Protein AF-A0A969BFB2-F1 (afdb_monomer_lite)

Structure (mmCIF, N/CA/C/O backbone):
data_AF-A0A969BFB2-F1
#
_entry.id   AF-A0A969BFB2-F1
#
loop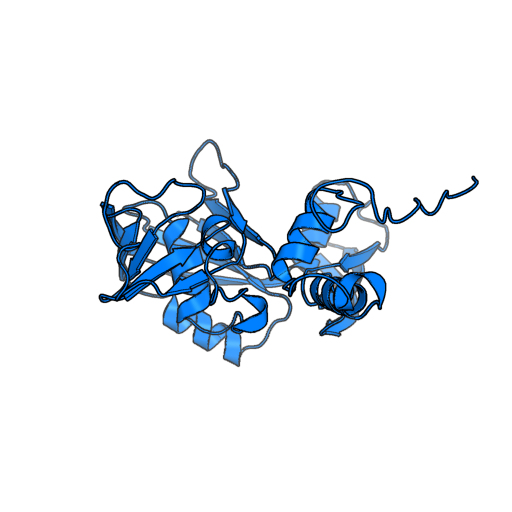_
_atom_site.group_PDB
_atom_site.id
_atom_site.type_symbol
_atom_site.label_atom_id
_atom_site.label_alt_id
_atom_site.label_comp_id
_atom_site.label_asym_id
_atom_site.label_entity_id
_atom_site.label_seq_id
_atom_site.pdbx_PDB_ins_code
_atom_site.Cartn_x
_atom_site.Cartn_y
_atom_site.Cartn_z
_atom_site.occupancy
_atom_site.B_iso_or_equiv
_atom_site.auth_seq_id
_atom_site.auth_comp_id
_atom_site.auth_asym_id
_atom_site.auth_atom_id
_atom_site.pdbx_PDB_model_num
ATOM 1 N N . MET A 1 1 ? -1.431 -22.441 1.616 1.00 69.62 1 MET A N 1
ATOM 2 C CA . MET A 1 1 ? -1.047 -21.732 2.859 1.00 69.62 1 MET A CA 1
ATOM 3 C C . MET A 1 1 ? -1.422 -20.305 2.569 1.00 69.62 1 MET A C 1
ATOM 5 O O . MET A 1 1 ? -0.928 -19.798 1.574 1.00 69.62 1 MET A O 1
ATOM 9 N N . ASN A 1 2 ? -2.339 -19.712 3.331 1.00 89.44 2 ASN A N 1
ATOM 10 C CA . ASN A 1 2 ? -2.952 -18.459 2.899 1.00 89.44 2 ASN A CA 1
ATOM 11 C C . ASN A 1 2 ? -1.909 -17.338 2.852 1.00 89.44 2 ASN A C 1
ATOM 13 O O . ASN A 1 2 ? -1.160 -17.152 3.811 1.00 89.44 2 ASN A O 1
ATOM 17 N N . THR A 1 3 ? -1.889 -16.572 1.764 1.00 93.88 3 THR A N 1
ATOM 18 C CA . THR A 1 3 ? -1.056 -15.370 1.654 1.00 93.88 3 THR A CA 1
ATOM 19 C C . THR A 1 3 ? -1.943 -14.146 1.509 1.00 93.88 3 THR A C 1
ATOM 21 O O . THR A 1 3 ? -2.769 -14.070 0.595 1.00 93.88 3 THR A O 1
ATOM 24 N N . LEU A 1 4 ? -1.767 -13.191 2.420 1.00 94.69 4 LEU A N 1
ATOM 25 C CA . LEU A 1 4 ? -2.336 -11.852 2.335 1.00 94.69 4 LEU A CA 1
ATOM 26 C C . LEU A 1 4 ? -1.327 -10.939 1.634 1.00 94.69 4 LEU A C 1
ATOM 28 O O . LEU A 1 4 ? -0.308 -10.563 2.208 1.00 94.69 4 LEU A O 1
ATOM 32 N N . CYS A 1 5 ? -1.607 -10.569 0.392 1.00 94.81 5 CYS A N 1
ATOM 33 C CA . CYS A 1 5 ? -0.859 -9.543 -0.322 1.00 94.81 5 CYS A CA 1
ATOM 34 C C . CYS A 1 5 ? -1.326 -8.162 0.145 1.00 94.81 5 CYS A C 1
ATOM 36 O O . CYS A 1 5 ? -2.533 -7.924 0.210 1.00 94.81 5 CYS A O 1
ATOM 38 N N . ALA A 1 6 ? -0.400 -7.253 0.446 1.00 94.38 6 ALA A N 1
ATOM 39 C CA . ALA A 1 6 ? -0.711 -5.914 0.936 1.00 94.38 6 ALA A CA 1
ATOM 40 C C . ALA A 1 6 ? 0.195 -4.835 0.323 1.00 94.38 6 ALA A C 1
ATOM 42 O O . ALA A 1 6 ? 1.417 -4.919 0.386 1.00 94.38 6 ALA A O 1
ATOM 43 N N . ASP A 1 7 ? -0.414 -3.773 -0.193 1.00 92.50 7 ASP A N 1
ATOM 44 C CA . ASP A 1 7 ? 0.221 -2.495 -0.512 1.00 92.50 7 ASP A CA 1
ATOM 45 C C . ASP A 1 7 ? -0.412 -1.421 0.375 1.00 92.50 7 ASP A C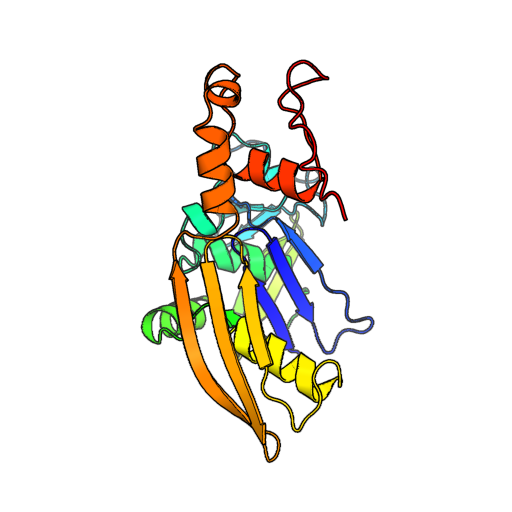 1
ATOM 47 O O . ASP A 1 7 ? -1.563 -1.024 0.182 1.00 92.50 7 ASP A O 1
ATOM 51 N N . ILE A 1 8 ? 0.331 -0.963 1.382 1.00 90.44 8 ILE A N 1
ATOM 52 C CA . ILE A 1 8 ? -0.095 0.130 2.260 1.00 90.44 8 ILE A CA 1
ATOM 53 C C . ILE A 1 8 ? 0.490 1.425 1.693 1.00 90.44 8 ILE A C 1
ATOM 55 O O . ILE A 1 8 ? 1.500 1.963 2.156 1.00 90.44 8 ILE A O 1
ATOM 59 N N . GLY A 1 9 ? -0.154 1.921 0.640 1.00 88.31 9 GLY A N 1
ATOM 60 C CA . GLY A 1 9 ? 0.199 3.139 -0.074 1.00 88.31 9 GLY A CA 1
ATOM 61 C C . GLY A 1 9 ? -0.047 4.414 0.740 1.00 88.31 9 GLY A C 1
ATOM 62 O O . GLY A 1 9 ? -0.751 4.431 1.747 1.00 88.31 9 GLY A O 1
ATOM 63 N N . ASN A 1 10 ? 0.525 5.535 0.288 1.00 85.88 10 ASN A N 1
ATOM 64 C CA . ASN A 1 10 ? 0.299 6.851 0.914 1.00 85.88 10 ASN A CA 1
ATOM 65 C C . ASN A 1 10 ? -1.130 7.366 0.681 1.00 85.88 10 ASN A C 1
ATOM 67 O O . ASN A 1 10 ? -1.677 8.101 1.498 1.00 85.88 10 ASN A O 1
ATOM 71 N N . PHE A 1 11 ? -1.723 6.983 -0.452 1.00 86.12 11 PHE A N 1
ATOM 72 C CA . PHE A 1 11 ? -3.090 7.328 -0.818 1.00 86.12 11 PHE A CA 1
ATOM 73 C C . PHE A 1 11 ? -4.042 6.166 -0.510 1.00 86.12 11 PHE A C 1
ATOM 75 O O . PHE A 1 11 ? -5.027 6.341 0.200 1.00 86.12 11 PHE A O 1
ATOM 82 N N . SER A 1 12 ? -3.787 4.972 -1.026 1.00 89.06 12 SER A N 1
ATOM 83 C CA . SER A 1 12 ? -4.683 3.832 -0.828 1.00 89.06 12 SER A CA 1
ATOM 84 C C . SER A 1 12 ? -3.967 2.630 -0.256 1.00 89.06 12 SER A C 1
ATOM 86 O O . SER A 1 12 ? -2.785 2.440 -0.510 1.00 89.06 12 SER A O 1
ATOM 88 N N . VAL A 1 13 ? -4.730 1.823 0.467 1.00 90.38 13 VAL A N 1
ATOM 89 C CA . VAL A 1 13 ? -4.380 0.471 0.868 1.00 90.38 13 VAL A CA 1
ATOM 90 C C . VAL A 1 13 ? -5.013 -0.480 -0.136 1.00 90.38 13 VAL A C 1
ATOM 92 O O . VAL A 1 13 ? -6.213 -0.363 -0.403 1.00 90.38 13 VAL A O 1
ATOM 95 N N . LEU A 1 14 ? -4.224 -1.392 -0.691 1.00 91.81 14 LEU A N 1
ATOM 96 C CA . LEU A 1 14 ? -4.682 -2.490 -1.535 1.00 91.81 14 LEU A CA 1
ATOM 97 C C . LEU A 1 14 ? -4.336 -3.801 -0.843 1.00 91.81 14 LEU A C 1
ATOM 99 O O . LEU A 1 14 ? -3.209 -3.982 -0.392 1.00 91.81 14 LEU A O 1
ATOM 103 N N . THR A 1 15 ? -5.290 -4.717 -0.756 1.00 92.25 15 THR A N 1
ATOM 104 C CA . THR A 1 15 ? -5.047 -6.043 -0.180 1.00 92.25 15 THR A CA 1
ATOM 105 C C . THR A 1 15 ? -5.769 -7.125 -0.962 1.00 92.25 15 THR A C 1
ATOM 107 O O . THR A 1 15 ? -6.811 -6.871 -1.564 1.00 92.25 15 THR A O 1
ATOM 110 N N . ALA A 1 16 ? -5.215 -8.332 -0.970 1.00 91.88 16 ALA A N 1
ATOM 111 C CA . ALA A 1 16 ? -5.833 -9.500 -1.585 1.00 91.88 16 ALA A CA 1
ATOM 112 C C . ALA A 1 16 ? -5.381 -10.774 -0.868 1.00 91.88 16 ALA A C 1
ATOM 114 O O . ALA A 1 16 ? -4.225 -10.877 -0.468 1.00 91.88 16 ALA A O 1
ATOM 115 N N . VAL A 1 17 ? -6.270 -11.758 -0.739 1.00 90.44 17 VAL A N 1
ATOM 116 C CA . VAL A 1 17 ? -5.929 -13.082 -0.199 1.00 90.44 17 VAL A CA 1
ATOM 117 C C . VAL A 1 17 ? -5.898 -14.080 -1.353 1.00 90.44 17 VAL A C 1
ATOM 119 O O . VAL A 1 17 ? -6.930 -14.343 -1.964 1.00 90.44 17 VAL A O 1
ATOM 122 N N . VAL A 1 18 ? -4.714 -14.613 -1.666 1.00 83.81 18 VAL A N 1
ATOM 123 C CA . VAL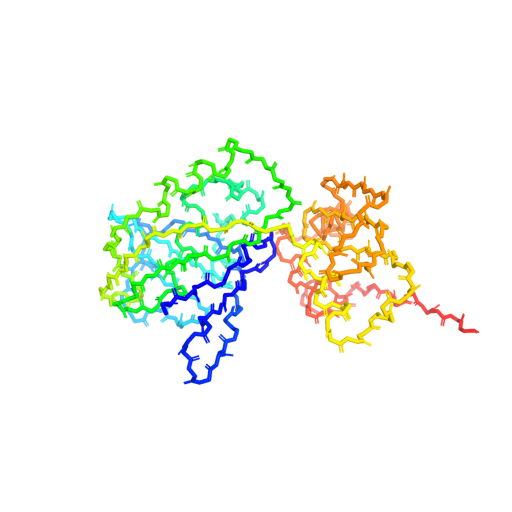 A 1 18 ? -4.447 -15.375 -2.907 1.00 83.81 18 VAL A CA 1
ATOM 124 C C . VAL A 1 18 ? -5.225 -16.698 -2.986 1.00 83.81 18 VAL A C 1
ATOM 126 O O . VAL A 1 18 ? -5.633 -17.102 -4.070 1.00 83.81 18 VAL A O 1
ATOM 129 N N . ASP A 1 19 ? -5.532 -17.319 -1.845 1.00 70.50 19 ASP A N 1
ATOM 130 C CA . ASP A 1 19 ? -6.226 -18.618 -1.787 1.00 70.50 19 ASP A CA 1
ATOM 131 C C . ASP A 1 19 ? -7.750 -18.501 -1.542 1.00 70.50 19 ASP A C 1
ATOM 133 O O . ASP A 1 19 ? -8.460 -19.507 -1.537 1.00 70.50 19 ASP A O 1
ATOM 137 N N . TYR A 1 20 ? -8.288 -17.286 -1.367 1.00 57.88 20 TYR A N 1
ATOM 138 C CA . TYR A 1 20 ? -9.736 -17.056 -1.297 1.00 57.88 20 TYR A CA 1
ATOM 139 C C . TYR A 1 20 ? -10.269 -16.786 -2.708 1.00 57.88 20 TYR A C 1
ATOM 141 O O . TYR A 1 20 ? -9.890 -15.799 -3.336 1.00 57.88 20 TYR A O 1
ATOM 149 N N . GLN A 1 21 ? -11.141 -17.660 -3.220 1.00 52.22 21 GLN A N 1
ATOM 150 C CA . GLN A 1 21 ? -11.822 -17.464 -4.504 1.00 52.22 21 GLN A CA 1
ATOM 151 C C . GLN A 1 21 ? -13.237 -16.896 -4.293 1.00 52.22 21 GLN A C 1
ATOM 153 O O . GLN A 1 21 ? -13.988 -17.449 -3.486 1.00 52.22 21 GLN A O 1
ATOM 158 N N . PRO A 1 22 ? -13.641 -15.851 -5.040 1.00 52.78 22 PRO A N 1
ATOM 159 C CA . PRO A 1 22 ? -12.825 -15.065 -5.969 1.00 52.78 22 PRO A CA 1
ATOM 160 C C . PRO A 1 22 ? -11.815 -14.177 -5.226 1.00 52.78 22 PRO A C 1
ATOM 162 O O . PRO A 1 22 ? -12.160 -13.547 -4.227 1.00 52.78 22 PRO A O 1
ATOM 165 N N . THR A 1 23 ? -10.583 -14.084 -5.741 1.00 64.88 23 THR A N 1
ATOM 166 C CA . THR A 1 23 ? -9.560 -13.177 -5.199 1.00 64.88 23 THR A CA 1
ATOM 167 C C . THR A 1 23 ? -9.970 -11.737 -5.496 1.00 64.88 23 THR A C 1
ATOM 169 O O . THR A 1 23 ? -9.671 -11.186 -6.554 1.00 64.88 23 THR A O 1
ATOM 172 N N . SER A 1 24 ? -10.714 -11.121 -4.582 1.00 75.38 24 SER A N 1
ATOM 173 C CA . SER A 1 24 ? -11.105 -9.718 -4.683 1.00 75.38 24 SER A CA 1
ATOM 174 C C . SER A 1 24 ? -10.011 -8.830 -4.103 1.00 75.38 24 SER A C 1
ATOM 176 O O . SER A 1 24 ? -9.644 -8.984 -2.936 1.00 75.38 24 SER A O 1
ATOM 178 N N . ILE A 1 25 ? -9.525 -7.871 -4.892 1.00 85.88 25 ILE A N 1
ATOM 179 C CA . ILE A 1 25 ? -8.659 -6.807 -4.379 1.00 85.88 25 ILE A CA 1
ATOM 180 C C . ILE A 1 25 ? -9.533 -5.850 -3.566 1.00 85.88 25 ILE A C 1
ATOM 182 O O . ILE A 1 25 ? -10.392 -5.164 -4.126 1.00 85.88 25 ILE A O 1
ATOM 186 N N . ASN A 1 26 ? -9.308 -5.784 -2.257 1.00 87.12 26 ASN A N 1
ATOM 187 C CA . ASN A 1 26 ? -9.907 -4.758 -1.418 1.00 87.12 26 ASN A CA 1
ATOM 188 C C . ASN A 1 26 ? -9.075 -3.475 -1.523 1.00 87.12 26 ASN A C 1
ATOM 190 O O . ASN A 1 26 ? -7.852 -3.498 -1.368 1.00 87.12 26 ASN A O 1
ATOM 194 N N . LYS A 1 27 ? -9.749 -2.357 -1.806 1.00 88.38 27 LYS A N 1
ATOM 195 C CA . LYS A 1 27 ? -9.153 -1.028 -1.929 1.00 88.38 27 LYS A CA 1
ATOM 196 C C . LYS A 1 27 ? -9.797 -0.075 -0.933 1.00 88.38 27 LYS A C 1
ATOM 198 O O . LYS A 1 27 ? -10.991 0.200 -1.001 1.00 88.38 27 LYS A O 1
ATOM 203 N N . MET A 1 28 ? -8.969 0.535 -0.094 1.00 88.19 28 MET A N 1
ATOM 204 C CA . MET A 1 28 ? -9.388 1.502 0.918 1.00 88.19 28 MET A CA 1
ATOM 205 C C . MET A 1 28 ? -8.508 2.757 0.866 1.00 88.19 28 MET A C 1
ATOM 207 O O . MET A 1 28 ? -7.379 2.722 0.385 1.00 88.19 28 MET A O 1
ATOM 211 N N . ARG A 1 29 ? -8.999 3.902 1.355 1.00 87.62 29 ARG A N 1
ATOM 212 C CA . ARG A 1 29 ? -8.151 5.089 1.575 1.00 87.62 29 ARG A CA 1
ATOM 213 C C . ARG A 1 29 ? -7.207 4.857 2.760 1.00 87.62 29 ARG A C 1
ATOM 215 O O . ARG A 1 29 ? -7.651 4.404 3.811 1.00 87.62 29 ARG A O 1
ATOM 222 N N . SER A 1 30 ? -5.949 5.262 2.629 1.00 89.50 30 SER A N 1
ATOM 223 C CA . SER A 1 30 ? -4.934 5.243 3.692 1.00 89.50 30 SER A CA 1
ATOM 224 C C . SER A 1 30 ? -5.106 6.414 4.659 1.00 89.50 30 SER A C 1
ATOM 226 O O . SER A 1 30 ? -4.189 7.205 4.871 1.00 89.50 30 SER A O 1
ATOM 228 N N . LEU A 1 31 ? -6.312 6.558 5.202 1.00 89.56 31 LEU A N 1
ATOM 229 C CA . LEU A 1 31 ? -6.662 7.555 6.207 1.00 89.56 31 LEU A CA 1
ATOM 230 C C . LEU A 1 31 ? -7.046 6.828 7.488 1.00 89.56 31 LEU A C 1
ATOM 232 O O . LEU A 1 31 ? -7.758 5.824 7.439 1.00 89.56 31 LEU A O 1
ATOM 236 N N . ILE A 1 32 ? -6.591 7.351 8.618 1.00 90.19 32 ILE A N 1
ATOM 237 C CA . ILE A 1 32 ? -6.836 6.786 9.940 1.00 90.19 32 ILE A CA 1
ATOM 238 C C . ILE A 1 32 ? -7.093 7.900 10.949 1.00 90.19 32 ILE A C 1
ATOM 240 O O . ILE A 1 32 ? -6.548 9.001 10.855 1.00 90.19 32 ILE A O 1
ATOM 244 N N . VAL A 1 33 ? -7.958 7.624 11.916 1.00 90.69 33 VAL A N 1
ATOM 245 C CA . VAL A 1 33 ? -8.196 8.501 13.058 1.00 90.69 33 VAL A CA 1
ATOM 246 C C . VAL A 1 33 ? -8.504 7.664 14.292 1.00 90.69 33 VAL A C 1
ATOM 248 O O . VAL A 1 33 ? -9.345 6.764 14.248 1.00 90.69 33 VAL A O 1
ATOM 251 N N . ASP A 1 34 ? -7.829 7.973 15.396 1.00 91.50 34 ASP A N 1
ATOM 252 C CA . ASP A 1 34 ? -8.145 7.409 16.706 1.00 91.50 34 ASP A CA 1
ATOM 253 C C . ASP A 1 34 ? -9.449 8.039 17.232 1.00 91.50 34 ASP A C 1
ATOM 255 O O . ASP A 1 34 ? -9.607 9.268 17.307 1.00 91.50 34 ASP A O 1
ATOM 259 N N . VAL A 1 35 ? -10.415 7.179 17.548 1.00 90.81 35 VAL A N 1
ATOM 260 C CA . VAL A 1 35 ? -11.739 7.540 18.069 1.00 90.81 35 VAL A CA 1
ATOM 261 C C . VAL A 1 35 ? -12.031 6.877 19.415 1.00 90.81 35 VAL A C 1
ATOM 263 O O . VAL A 1 35 ? -13.174 6.899 19.857 1.00 90.81 35 VAL A O 1
ATOM 266 N N . THR A 1 36 ? -11.015 6.335 20.095 1.00 89.12 36 THR A N 1
ATOM 267 C CA . THR A 1 36 ? -11.138 5.548 21.338 1.00 89.12 36 THR A CA 1
ATOM 268 C C . THR A 1 36 ? -12.002 6.224 22.403 1.00 89.12 36 THR A C 1
ATOM 270 O O . THR A 1 36 ? -12.773 5.565 23.094 1.00 89.12 36 THR A O 1
ATOM 273 N N . HIS A 1 37 ? -11.917 7.550 22.518 1.00 87.19 37 HIS A N 1
ATOM 274 C CA . HIS A 1 37 ? -12.655 8.337 23.512 1.00 87.19 37 HIS A CA 1
ATOM 275 C C . HIS A 1 37 ? -13.785 9.182 22.911 1.00 87.19 37 HIS A C 1
ATOM 277 O O . HIS A 1 37 ? -14.193 10.181 23.504 1.00 87.19 37 HIS A O 1
ATOM 283 N N . LYS A 1 38 ? -14.277 8.823 21.720 1.00 83.38 38 LYS A N 1
ATOM 284 C CA . LYS A 1 38 ? -15.311 9.582 21.011 1.00 83.38 38 LYS A CA 1
ATOM 285 C C . LYS A 1 38 ? -16.579 8.758 20.784 1.00 83.38 38 LYS A C 1
ATOM 287 O O . LYS A 1 38 ? -16.565 7.529 20.817 1.00 83.38 38 LYS A O 1
ATOM 292 N N . SER A 1 39 ? -17.701 9.439 20.549 1.00 80.00 39 SER A N 1
ATOM 293 C CA . SER A 1 39 ? -19.000 8.790 20.320 1.00 80.00 39 SER A CA 1
ATOM 294 C C . SER A 1 39 ? -19.049 7.999 19.009 1.00 80.00 39 SER A C 1
ATOM 296 O O . SER A 1 39 ? -19.929 7.161 18.835 1.00 80.00 39 SER A O 1
ATOM 298 N N . GLU A 1 40 ? -18.096 8.223 18.109 1.00 77.88 40 GLU A N 1
ATOM 299 C CA . GLU A 1 40 ? -17.915 7.489 16.864 1.00 77.88 40 GLU A CA 1
ATOM 300 C C . GLU A 1 40 ? -17.394 6.062 17.060 1.00 77.88 40 GLU A C 1
ATOM 302 O O . GLU A 1 40 ? -17.369 5.330 16.083 1.00 77.88 40 GLU A O 1
ATOM 307 N N . ALA A 1 41 ? -17.008 5.641 18.269 1.00 77.25 41 ALA A N 1
ATOM 308 C CA . ALA A 1 41 ? -16.641 4.252 18.564 1.00 77.25 41 ALA A CA 1
ATOM 309 C C . ALA A 1 41 ? -17.861 3.335 18.820 1.00 77.25 41 ALA A C 1
ATOM 311 O O . ALA A 1 41 ? -17.721 2.273 19.416 1.00 77.25 41 ALA A O 1
ATOM 312 N N . ARG A 1 42 ? -19.077 3.744 18.433 1.00 75.88 42 ARG A N 1
ATOM 313 C CA . ARG A 1 42 ? -20.326 3.001 18.691 1.00 75.88 42 ARG A CA 1
ATOM 314 C C . ARG A 1 42 ? -20.632 1.962 17.614 1.00 75.88 42 ARG A C 1
ATOM 316 O O . ARG A 1 42 ? -20.181 2.061 16.476 1.00 75.88 42 ARG A O 1
ATOM 323 N N . GLU A 1 43 ? -21.433 0.971 17.982 1.00 72.44 43 GLU A N 1
ATOM 324 C CA . GLU A 1 43 ? -21.906 -0.075 17.075 1.00 72.44 43 GLU A CA 1
ATOM 325 C C . GLU A 1 43 ? -22.908 0.456 16.036 1.00 72.44 43 GLU A C 1
ATOM 327 O O . GLU A 1 43 ? -23.626 1.426 16.282 1.00 72.44 43 GLU A O 1
ATOM 332 N N . GLY A 1 44 ? -22.926 -0.157 14.846 1.00 68.19 44 GLY A N 1
ATOM 333 C CA . GLY A 1 44 ? -23.898 0.141 13.784 1.00 68.19 44 GLY A CA 1
ATOM 334 C C . GLY A 1 44 ? -23.639 1.403 12.946 1.00 68.19 44 GLY A C 1
ATOM 335 O O . GLY A 1 44 ? -24.471 1.749 12.112 1.00 68.19 44 GLY A O 1
ATOM 336 N N . LEU A 1 45 ? -22.508 2.096 13.132 1.00 72.44 45 LEU A N 1
ATOM 337 C CA . LEU A 1 45 ? -22.174 3.338 12.406 1.00 72.44 45 LEU A CA 1
ATOM 338 C C . LEU A 1 45 ? -21.133 3.170 11.285 1.00 72.44 45 LEU A C 1
ATOM 340 O O . LEU A 1 45 ? -20.748 4.158 10.648 1.00 72.44 45 LEU A O 1
ATOM 344 N N . HIS A 1 46 ? -20.648 1.949 11.059 1.00 78.88 46 HIS A N 1
ATOM 345 C CA . HIS A 1 46 ? -19.479 1.680 10.223 1.00 78.88 46 HIS A CA 1
ATOM 346 C C . HIS A 1 46 ? -19.810 0.671 9.131 1.00 78.88 46 HIS A C 1
ATOM 348 O O . HIS A 1 46 ? -20.436 -0.351 9.394 1.00 78.88 46 HIS A O 1
ATOM 354 N N . ALA A 1 47 ? -19.392 0.992 7.912 1.00 76.69 47 ALA A N 1
ATOM 355 C CA . ALA A 1 47 ? -19.526 0.137 6.743 1.00 76.69 47 ALA A CA 1
ATOM 356 C C . ALA A 1 47 ? -18.174 -0.508 6.416 1.00 76.69 47 ALA A C 1
ATOM 358 O O . ALA A 1 47 ? -17.129 -0.035 6.868 1.00 76.69 47 ALA A O 1
ATOM 359 N N . ASP A 1 48 ? -18.184 -1.566 5.611 1.00 71.38 48 ASP A N 1
ATOM 360 C CA . ASP A 1 48 ? -16.969 -2.311 5.252 1.00 71.38 48 ASP A CA 1
ATOM 361 C C . ASP A 1 48 ? -15.963 -1.474 4.442 1.00 71.38 48 ASP A C 1
ATOM 363 O O . ASP A 1 48 ? -14.763 -1.722 4.496 1.00 71.38 48 ASP A O 1
ATOM 367 N N . ASP A 1 49 ? -16.427 -0.431 3.746 1.00 68.69 49 ASP A N 1
ATOM 368 C CA . ASP A 1 49 ? -15.589 0.530 3.014 1.00 68.69 49 ASP A CA 1
ATOM 369 C C . ASP A 1 49 ? -15.011 1.651 3.906 1.00 68.69 49 ASP A C 1
ATOM 371 O O . ASP A 1 49 ? -14.255 2.521 3.452 1.00 68.69 49 ASP A O 1
ATOM 375 N N . SER A 1 50 ? -15.390 1.681 5.186 1.00 78.88 50 SER A N 1
ATOM 376 C CA . SER A 1 50 ? -14.876 2.594 6.211 1.00 78.88 50 SER A CA 1
ATOM 377 C C . SER A 1 50 ? -14.989 1.983 7.615 1.00 78.88 50 SER A C 1
ATOM 379 O O . SER A 1 50 ? -15.749 2.493 8.457 1.00 78.88 50 SER A O 1
ATOM 381 N N . PRO A 1 51 ? -14.253 0.887 7.866 1.00 88.62 51 PRO A N 1
ATOM 382 C CA . PRO A 1 51 ? -14.442 0.097 9.066 1.00 88.62 51 PRO A CA 1
ATOM 383 C C . PRO A 1 51 ? -13.927 0.800 10.326 1.00 88.62 51 PRO A C 1
ATOM 385 O O . PRO A 1 51 ? -13.081 1.703 10.290 1.00 88.62 51 PRO A O 1
ATOM 388 N N . LEU A 1 52 ? -14.464 0.365 11.462 1.00 92.31 52 LEU A N 1
ATOM 389 C CA . LEU A 1 52 ? -13.910 0.617 12.786 1.00 92.31 52 LEU A CA 1
ATOM 390 C C . LEU A 1 52 ? -13.079 -0.591 13.203 1.00 92.31 52 LEU A C 1
ATOM 392 O O . LEU A 1 52 ? -13.607 -1.699 13.251 1.00 92.31 52 LEU A O 1
ATOM 396 N N . VAL A 1 53 ? -11.812 -0.375 13.534 1.00 94.00 53 VAL A N 1
ATOM 397 C CA . VAL A 1 53 ? -10.888 -1.432 13.948 1.00 94.00 53 VAL A CA 1
ATOM 398 C C . VAL A 1 53 ? -10.532 -1.255 15.416 1.00 94.00 53 VAL A C 1
ATOM 400 O O . VAL A 1 53 ? -9.964 -0.230 15.795 1.00 94.00 53 VAL A O 1
ATOM 403 N N . GLY A 1 54 ? -10.871 -2.241 16.242 1.00 94.00 54 GLY A N 1
ATOM 404 C CA . GLY A 1 54 ? -10.524 -2.290 17.659 1.00 94.00 54 GLY A CA 1
ATOM 405 C C . GLY A 1 54 ? -9.288 -3.154 17.901 1.00 94.00 54 GLY A C 1
ATOM 406 O O . GLY A 1 54 ? -9.291 -4.329 17.547 1.00 94.00 54 GLY A O 1
ATOM 407 N N . ILE A 1 55 ? -8.232 -2.603 18.504 1.00 93.50 55 ILE A N 1
ATOM 408 C CA . ILE A 1 55 ? -6.994 -3.335 18.835 1.00 93.50 55 ILE A CA 1
ATOM 409 C C . ILE A 1 55 ? -6.526 -2.902 20.222 1.00 93.50 55 ILE A C 1
ATOM 411 O O . ILE A 1 55 ? -6.291 -1.717 20.452 1.00 93.50 55 ILE A O 1
ATOM 415 N N . LYS A 1 56 ? -6.354 -3.856 21.148 1.00 89.75 56 LYS A N 1
ATOM 416 C CA . LYS A 1 56 ? -5.825 -3.607 22.508 1.00 89.75 56 L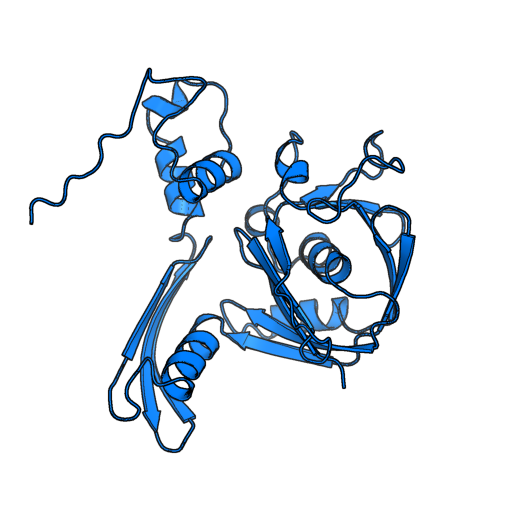YS A CA 1
ATOM 417 C C . LYS A 1 56 ? -6.515 -2.433 23.230 1.00 89.75 56 LYS A C 1
ATOM 419 O O . LYS A 1 56 ? -5.862 -1.616 23.873 1.00 89.75 56 LYS A O 1
ATOM 424 N N . GLY A 1 57 ? -7.837 -2.327 23.091 1.00 87.69 57 GLY A N 1
ATOM 425 C CA . GLY A 1 57 ? -8.644 -1.273 23.719 1.00 87.69 57 GLY A CA 1
ATOM 426 C C . GLY A 1 57 ? -8.618 0.092 23.020 1.00 87.69 57 GLY A C 1
ATOM 427 O O . GLY A 1 57 ? -9.313 0.996 23.478 1.00 87.69 57 GLY A O 1
ATOM 428 N N . LYS A 1 58 ? -7.874 0.252 21.918 1.00 92.81 58 LYS A N 1
ATOM 429 C CA . LYS A 1 58 ? -7.957 1.423 21.035 1.00 92.81 58 LYS A CA 1
ATOM 430 C C . LYS A 1 58 ? -8.919 1.160 19.882 1.00 92.81 58 LYS A C 1
ATOM 432 O O . LYS A 1 58 ? -8.976 0.038 19.381 1.00 92.81 58 LYS A O 1
ATOM 437 N N . TYR A 1 59 ? -9.619 2.198 19.433 1.00 92.75 59 TYR A N 1
ATOM 438 C CA . TYR A 1 59 ? -10.522 2.143 18.284 1.00 92.75 59 TYR A CA 1
ATOM 439 C C . TYR A 1 59 ? -10.086 3.122 17.199 1.00 92.75 59 TYR A C 1
ATOM 441 O O . TYR A 1 59 ? -10.021 4.333 17.417 1.00 92.75 59 TYR A O 1
ATOM 449 N N . PHE A 1 60 ? -9.847 2.591 16.005 1.00 92.62 60 PHE A N 1
ATOM 450 C CA . PHE A 1 60 ? -9.406 3.343 14.840 1.00 92.62 60 PHE A CA 1
ATOM 451 C C . PHE A 1 60 ? -10.486 3.334 13.773 1.00 92.62 60 PHE A C 1
ATOM 453 O O . PHE A 1 60 ? -10.915 2.278 13.313 1.00 92.62 60 PHE A O 1
ATOM 460 N N . LYS A 1 61 ? -10.906 4.517 13.333 1.00 91.50 61 LYS A N 1
ATOM 461 C CA . LYS A 1 61 ? -11.727 4.653 12.134 1.00 91.50 61 LYS A CA 1
ATOM 462 C C . LYS A 1 61 ? -10.802 4.822 10.939 1.00 91.50 61 LYS A C 1
ATOM 464 O O . LYS A 1 61 ? -9.918 5.679 10.967 1.00 91.50 61 LYS A O 1
ATOM 469 N N . ILE A 1 62 ? -11.012 4.024 9.902 1.00 90.69 62 ILE A N 1
ATOM 470 C CA . ILE A 1 62 ? -10.142 3.984 8.722 1.00 90.69 62 ILE A CA 1
ATOM 471 C C . ILE A 1 62 ? -10.928 4.203 7.428 1.00 90.69 62 ILE A C 1
ATOM 473 O O . ILE A 1 62 ? -12.160 4.161 7.402 1.00 90.69 62 ILE A O 1
ATOM 477 N N . GLY A 1 63 ? -10.213 4.506 6.347 1.00 88.38 63 GLY A N 1
ATOM 478 C CA . GLY A 1 63 ? -10.810 4.704 5.032 1.00 88.38 63 GLY A CA 1
ATOM 479 C C . GLY A 1 63 ? -11.416 6.094 4.832 1.00 88.38 63 GLY A C 1
ATOM 480 O O . GLY A 1 63 ? -11.065 7.074 5.489 1.00 88.38 63 GLY A O 1
ATOM 481 N N . ARG A 1 64 ? -12.335 6.211 3.869 1.00 83.94 64 ARG A N 1
ATOM 482 C CA . ARG A 1 64 ? -12.858 7.511 3.408 1.00 83.94 64 ARG A CA 1
ATOM 483 C C . ARG A 1 64 ? -13.555 8.300 4.521 1.00 83.94 64 ARG A C 1
ATOM 485 O O . ARG A 1 64 ? -13.453 9.524 4.558 1.00 83.94 64 ARG A O 1
ATOM 492 N N . GLN A 1 65 ? -14.252 7.633 5.442 1.00 79.81 65 GLN A N 1
ATOM 493 C CA . GLN A 1 65 ? -14.933 8.321 6.545 1.00 79.81 65 GLN A CA 1
ATOM 494 C C . GLN A 1 65 ? -13.973 8.831 7.626 1.00 79.81 65 GLN A C 1
ATOM 496 O O . GLN A 1 65 ? -14.344 9.762 8.342 1.00 79.81 65 GLN A O 1
ATOM 501 N N . ALA A 1 66 ? -12.760 8.275 7.742 1.00 85.94 66 ALA A N 1
ATOM 502 C CA . ALA A 1 66 ? -11.725 8.864 8.589 1.00 85.94 66 ALA A CA 1
ATOM 503 C C . ALA A 1 66 ? -11.412 10.289 8.110 1.00 85.94 66 ALA A C 1
ATOM 505 O O . ALA A 1 66 ? -11.408 11.208 8.917 1.00 85.94 66 ALA A O 1
ATOM 506 N N . GLY A 1 67 ? -11.326 10.502 6.790 1.00 81.19 67 GLY A N 1
ATOM 507 C CA . GLY A 1 67 ? -11.094 11.810 6.162 1.00 81.19 67 GLY A CA 1
ATOM 508 C C . GLY A 1 67 ? -12.148 12.894 6.423 1.00 81.19 67 GLY A C 1
ATOM 509 O O . GLY A 1 67 ? -11.920 14.055 6.085 1.00 81.19 67 GLY A O 1
ATOM 510 N N . LYS A 1 68 ? -13.300 12.544 7.014 1.00 81.50 68 LYS A N 1
ATOM 511 C CA . LYS A 1 68 ? -14.328 13.510 7.443 1.00 81.50 68 LYS A CA 1
ATOM 512 C C . LYS A 1 68 ? -14.104 14.036 8.862 1.00 81.50 68 LYS A C 1
ATOM 514 O O . LYS A 1 68 ? -14.826 14.930 9.294 1.00 81.50 68 LYS A O 1
ATOM 519 N N . GLN A 1 69 ? -13.158 13.458 9.596 1.00 83.19 69 GLN A N 1
ATOM 520 C CA . GLN A 1 69 ? -12.830 13.845 10.961 1.00 83.19 69 GLN A CA 1
ATOM 521 C C . GLN A 1 69 ? -11.729 14.916 10.946 1.00 83.19 69 GLN A C 1
ATOM 523 O O . GLN A 1 69 ? -10.794 14.806 10.157 1.00 83.19 69 GLN A O 1
ATOM 528 N N . PRO A 1 70 ? -11.794 15.933 11.822 1.00 76.69 70 PRO A N 1
ATOM 529 C CA . PRO A 1 70 ? -10.876 17.076 11.781 1.00 76.69 70 PRO A CA 1
ATOM 530 C C . PRO A 1 70 ? -9.406 16.718 12.049 1.00 76.69 70 PRO A C 1
ATOM 532 O O . PRO A 1 70 ? -8.524 17.441 11.605 1.00 76.69 70 PRO A O 1
ATOM 535 N N . ASN A 1 71 ? -9.144 15.599 12.733 1.00 80.94 71 ASN A N 1
ATOM 536 C CA . ASN A 1 71 ? -7.797 15.158 13.119 1.00 80.94 71 ASN A CA 1
ATOM 537 C C . ASN A 1 71 ? -7.400 13.848 12.421 1.00 80.94 71 ASN A C 1
ATOM 539 O O . ASN A 1 71 ? -6.709 13.020 13.013 1.00 80.94 71 ASN A O 1
ATOM 543 N N . CYS A 1 72 ? -7.916 13.591 11.218 1.00 85.06 72 CYS A N 1
ATOM 544 C CA . CYS A 1 72 ? -7.475 12.426 10.467 1.00 85.06 72 CYS A CA 1
ATOM 545 C C . CYS A 1 72 ? -6.020 12.587 10.033 1.00 85.06 72 CYS A C 1
ATOM 547 O O . CYS A 1 72 ? -5.594 13.679 9.664 1.00 85.06 72 CYS A O 1
ATOM 549 N N . LEU A 1 73 ? -5.290 11.481 10.035 1.00 82.25 73 LEU A N 1
ATOM 550 C CA . LEU A 1 73 ? -3.947 11.409 9.490 1.00 82.25 73 LEU A CA 1
ATOM 551 C C . LEU A 1 73 ? -3.977 10.527 8.249 1.00 82.25 73 LEU A C 1
ATOM 553 O O . LEU A 1 73 ? -4.614 9.468 8.237 1.00 82.25 73 LEU A O 1
ATOM 557 N N . SER A 1 74 ? -3.273 10.941 7.202 1.00 79.06 74 SER A N 1
ATOM 558 C CA . SER A 1 74 ? -2.885 10.005 6.153 1.00 79.06 74 SER A CA 1
ATOM 559 C C . SER A 1 74 ? -1.734 9.116 6.622 1.00 79.06 74 SER A C 1
ATOM 561 O O . SER A 1 74 ? -0.917 9.521 7.451 1.00 79.06 74 SER A O 1
ATOM 563 N N . ALA A 1 75 ? -1.619 7.914 6.051 1.00 75.44 75 ALA A N 1
ATOM 564 C CA . ALA A 1 75 ? -0.466 7.042 6.301 1.00 75.44 75 ALA A CA 1
ATOM 565 C C . ALA A 1 75 ? 0.872 7.730 5.963 1.00 75.44 75 ALA A C 1
ATOM 567 O O . ALA A 1 75 ? 1.903 7.424 6.558 1.00 75.44 75 ALA A O 1
ATOM 568 N N . ALA A 1 76 ? 0.842 8.691 5.037 1.00 70.38 76 ALA A N 1
ATOM 569 C CA . ALA A 1 76 ? 1.995 9.503 4.685 1.00 70.38 76 ALA A CA 1
ATOM 570 C C . ALA A 1 76 ? 2.393 10.498 5.780 1.00 70.38 76 ALA A C 1
ATOM 572 O O . ALA A 1 76 ? 3.575 10.651 6.066 1.00 70.38 76 ALA A O 1
ATOM 573 N N . GLU A 1 77 ? 1.417 11.174 6.390 1.00 68.38 77 GLU A N 1
ATOM 574 C CA . GLU A 1 77 ? 1.652 12.159 7.454 1.00 68.38 77 GLU A CA 1
ATOM 575 C C . GLU A 1 77 ? 2.027 11.491 8.774 1.00 68.38 77 GLU A C 1
ATOM 577 O O . GLU A 1 77 ? 2.872 12.001 9.503 1.00 68.38 77 GLU A O 1
ATOM 582 N N . ALA A 1 78 ? 1.421 10.341 9.072 1.00 67.56 78 ALA A N 1
ATOM 583 C CA . ALA A 1 78 ? 1.691 9.604 10.298 1.00 67.56 78 ALA A CA 1
ATOM 584 C C . ALA A 1 78 ? 2.971 8.757 10.232 1.00 67.56 78 ALA A C 1
ATOM 586 O O . ALA A 1 78 ? 3.470 8.324 11.262 1.00 67.56 78 ALA A O 1
ATOM 587 N N . GLY A 1 79 ? 3.521 8.524 9.038 1.00 72.25 79 GLY A N 1
ATOM 588 C CA . GLY A 1 79 ? 4.662 7.641 8.830 1.00 72.25 79 GLY A CA 1
ATOM 589 C C . GLY A 1 79 ? 4.243 6.172 8.767 1.00 72.25 79 GLY A C 1
ATOM 590 O O . GLY A 1 79 ? 3.924 5.544 9.774 1.00 72.25 79 GLY A O 1
ATOM 591 N N . LYS A 1 80 ? 4.321 5.591 7.565 1.00 72.06 80 LYS A N 1
ATOM 592 C CA . LYS A 1 80 ? 3.912 4.205 7.274 1.00 72.06 80 LYS A CA 1
ATOM 593 C C . LYS A 1 80 ? 4.604 3.130 8.115 1.00 72.06 80 LYS A C 1
ATOM 595 O O . LYS A 1 80 ? 4.064 2.041 8.256 1.00 72.06 80 LYS A O 1
ATOM 600 N N . ASN A 1 81 ? 5.779 3.422 8.666 1.00 74.50 81 ASN A N 1
ATOM 601 C CA . ASN A 1 81 ? 6.539 2.463 9.467 1.00 74.50 81 ASN A CA 1
ATOM 602 C C . ASN A 1 81 ? 6.006 2.344 10.907 1.00 74.50 81 ASN A C 1
ATOM 604 O O . ASN A 1 81 ? 6.453 1.478 11.657 1.00 74.50 81 ASN A O 1
ATOM 608 N N . GLN A 1 82 ? 5.065 3.202 11.315 1.00 83.12 82 GLN A N 1
ATOM 609 C CA . GLN A 1 82 ? 4.445 3.134 12.634 1.00 83.12 82 GLN A CA 1
ATOM 610 C C . GLN A 1 82 ? 3.369 2.045 12.667 1.00 83.12 82 GLN A C 1
ATOM 612 O O . GLN A 1 82 ? 2.407 2.072 11.895 1.00 83.12 82 GLN A O 1
ATOM 617 N N . SER A 1 83 ? 3.502 1.102 13.601 1.00 82.19 83 SER A N 1
ATOM 618 C CA . SER A 1 83 ? 2.559 -0.013 13.763 1.00 82.19 83 SER A CA 1
ATOM 619 C C . SER A 1 83 ? 1.136 0.444 14.060 1.00 82.19 83 SER A C 1
ATOM 621 O O . SER A 1 83 ? 0.194 -0.169 13.572 1.00 82.19 83 SER A O 1
ATOM 623 N N . GLU A 1 84 ? 0.964 1.562 14.766 1.00 85.25 84 GLU A N 1
ATOM 624 C CA . GLU A 1 84 ? -0.354 2.153 15.032 1.00 85.25 84 GLU A CA 1
ATOM 625 C C . GLU A 1 84 ? -1.079 2.630 13.762 1.00 85.25 84 GLU A C 1
ATOM 627 O O . GLU A 1 84 ? -2.277 2.890 13.803 1.00 85.25 84 GLU A O 1
ATOM 632 N N . ILE A 1 85 ? -0.375 2.719 12.630 1.00 85.19 85 ILE A N 1
ATOM 633 C CA . ILE A 1 85 ? -0.914 3.181 11.350 1.00 85.19 85 ILE A CA 1
ATOM 634 C C . ILE A 1 85 ? -1.162 2.008 10.411 1.00 85.19 85 ILE A C 1
ATOM 636 O O . ILE A 1 85 ? -2.284 1.828 9.936 1.00 85.19 85 ILE A O 1
ATOM 640 N N . PHE A 1 86 ? -0.139 1.194 10.143 1.00 89.12 86 PHE A N 1
ATOM 641 C CA . PHE A 1 86 ? -0.263 0.131 9.147 1.00 89.12 86 PHE A CA 1
ATOM 642 C C . PHE A 1 86 ? -1.027 -1.090 9.680 1.00 89.12 86 PHE A C 1
ATOM 644 O O . PHE A 1 86 ? -1.753 -1.727 8.918 1.00 89.12 86 PHE A O 1
ATOM 651 N N . LEU A 1 87 ? -0.903 -1.425 10.973 1.00 93.62 87 LEU A N 1
ATOM 652 C CA . LEU A 1 87 ? -1.494 -2.649 11.523 1.00 93.62 87 LEU A CA 1
ATOM 653 C C . LEU A 1 87 ? -3.030 -2.601 11.532 1.00 93.62 87 LEU A C 1
ATOM 655 O O . LEU A 1 87 ? -3.630 -3.573 11.073 1.00 93.62 87 LEU A O 1
ATOM 659 N N . PRO A 1 88 ? -3.698 -1.500 11.947 1.00 93.31 88 PRO A N 1
ATOM 660 C CA . PRO A 1 88 ? -5.150 -1.405 11.815 1.00 93.31 88 PRO A CA 1
ATOM 661 C C . PRO A 1 88 ? -5.623 -1.547 10.367 1.00 93.31 88 PRO A C 1
ATOM 663 O O . PRO A 1 88 ? -6.625 -2.209 10.116 1.00 93.31 88 PRO A O 1
ATOM 666 N N . MET A 1 89 ? -4.892 -0.970 9.407 1.00 92.38 89 MET A N 1
ATOM 667 C CA . MET A 1 89 ? -5.229 -1.075 7.984 1.00 92.38 89 MET A CA 1
ATOM 668 C C . MET A 1 89 ? -5.075 -2.506 7.458 1.00 92.38 89 MET A C 1
ATOM 670 O O . MET A 1 89 ? -5.934 -2.971 6.711 1.00 92.38 89 MET A O 1
ATOM 674 N N . LEU A 1 90 ? -4.018 -3.213 7.864 1.00 93.88 90 LEU A N 1
ATOM 675 C CA . LEU A 1 90 ? -3.795 -4.614 7.509 1.00 93.88 90 LEU A CA 1
ATOM 676 C C . LEU A 1 90 ? -4.891 -5.518 8.098 1.00 93.88 90 LEU A C 1
ATOM 678 O O . LEU A 1 90 ? -5.522 -6.286 7.373 1.00 93.88 90 LEU A O 1
ATOM 682 N N . LEU A 1 91 ? -5.165 -5.382 9.400 1.00 94.50 91 LEU A N 1
ATOM 683 C CA . LEU A 1 91 ? -6.144 -6.204 10.119 1.00 94.50 91 LEU A CA 1
ATOM 684 C C . LEU A 1 91 ? -7.577 -5.983 9.627 1.00 94.50 91 LEU A C 1
ATOM 686 O O . LEU A 1 91 ? -8.331 -6.941 9.509 1.00 94.50 91 LEU A O 1
ATOM 690 N N . ALA A 1 92 ? -7.946 -4.757 9.251 1.00 92.00 92 ALA A N 1
ATOM 691 C CA . ALA A 1 92 ? -9.258 -4.470 8.664 1.00 92.00 92 ALA A CA 1
ATOM 692 C C . ALA A 1 92 ? -9.573 -5.307 7.420 1.00 92.00 92 ALA A C 1
ATOM 694 O O . ALA A 1 92 ? -10.731 -5.618 7.147 1.00 92.00 92 ALA A O 1
ATOM 695 N N . ASN A 1 93 ? -8.527 -5.644 6.668 1.00 89.25 93 ASN A N 1
ATOM 696 C CA . ASN A 1 93 ? -8.598 -6.394 5.424 1.00 89.25 93 ASN A CA 1
ATOM 697 C C . ASN A 1 93 ? -8.275 -7.882 5.608 1.00 89.25 93 ASN A C 1
ATOM 699 O O . ASN A 1 93 ? -8.254 -8.636 4.638 1.00 89.25 93 ASN A O 1
ATOM 703 N N . THR A 1 94 ? -8.012 -8.309 6.842 1.00 91.88 94 THR A N 1
ATOM 704 C CA . THR A 1 94 ? -7.707 -9.700 7.153 1.00 91.88 94 THR A CA 1
ATOM 705 C C . THR A 1 94 ? -9.013 -10.450 7.460 1.00 91.88 94 THR A C 1
ATOM 707 O O . THR A 1 94 ? -9.833 -9.957 8.244 1.00 91.88 94 THR A O 1
ATOM 710 N N . PRO A 1 95 ? -9.256 -11.623 6.843 1.00 90.50 95 PRO A N 1
ATOM 711 C CA . PRO A 1 95 ? -10.393 -12.470 7.193 1.00 90.50 95 PRO A CA 1
ATOM 712 C C . PRO A 1 95 ? -10.330 -12.955 8.646 1.00 90.50 95 PRO A C 1
ATOM 714 O O . PRO A 1 95 ? -9.247 -13.135 9.206 1.00 90.50 95 PRO A O 1
ATOM 717 N N . ASP A 1 96 ? -11.491 -13.205 9.250 1.00 92.94 96 ASP A N 1
ATOM 718 C CA . ASP A 1 96 ? -11.535 -13.892 10.542 1.00 92.94 96 ASP A CA 1
ATOM 719 C C . ASP A 1 96 ? -11.020 -15.334 10.409 1.00 92.94 96 ASP A C 1
ATOM 721 O O . ASP A 1 96 ? -11.258 -16.002 9.400 1.00 92.94 96 ASP A O 1
ATOM 725 N N . GLY A 1 97 ? -10.271 -15.797 11.409 1.00 93.50 97 GLY A N 1
ATOM 726 C CA . GLY A 1 97 ? -9.607 -17.097 11.399 1.00 93.50 97 GLY A CA 1
ATOM 727 C C . GLY A 1 97 ? -8.432 -17.203 10.419 1.00 93.50 97 GLY A C 1
ATOM 728 O O . GLY A 1 97 ? -7.993 -18.314 10.129 1.00 93.50 97 GLY A O 1
ATOM 729 N N . PHE A 1 98 ? -7.920 -16.088 9.883 1.00 94.38 98 PHE A N 1
ATOM 730 C CA . PHE A 1 98 ? -6.770 -16.114 8.975 1.00 94.38 98 PHE A CA 1
ATOM 731 C C . PHE A 1 98 ? -5.537 -16.717 9.663 1.00 94.38 98 PHE A C 1
ATOM 733 O O . PHE A 1 98 ? -5.115 -16.243 10.714 1.00 94.38 98 PHE A O 1
ATOM 740 N N . GLU A 1 99 ? -4.918 -17.713 9.030 1.00 95.81 99 GLU A N 1
ATOM 741 C CA . GLU A 1 99 ? -3.603 -18.239 9.398 1.00 95.81 99 GLU A CA 1
ATOM 742 C C . GLU A 1 99 ? -2.725 -18.335 8.146 1.00 95.81 99 GLU A C 1
ATOM 744 O O . GLU A 1 99 ? -3.097 -19.001 7.172 1.00 95.81 99 GLU A O 1
ATOM 749 N N . GLY A 1 100 ? -1.574 -17.657 8.153 1.00 95.19 100 GLY A N 1
ATOM 750 C CA . GLY A 1 100 ? -0.670 -17.664 7.004 1.00 95.19 100 GLY A CA 1
ATOM 751 C C . GLY A 1 100 ? 0.345 -16.525 6.964 1.00 95.19 100 GLY A C 1
ATOM 752 O O . GLY A 1 100 ? 0.699 -15.948 7.993 1.00 95.19 100 GLY A O 1
ATOM 753 N N . SER A 1 101 ? 0.837 -16.216 5.765 1.00 96.06 101 SER A N 1
ATOM 754 C CA . SER A 1 101 ? 1.876 -15.209 5.530 1.00 96.06 101 SER A CA 1
ATOM 755 C C . SER A 1 101 ? 1.314 -13.891 4.995 1.00 96.06 101 SER A C 1
ATOM 757 O O . SER A 1 101 ? 0.220 -13.836 4.427 1.00 96.06 101 SER A O 1
ATOM 759 N N . VAL A 1 102 ? 2.083 -12.816 5.161 1.00 96.00 102 VAL A N 1
ATOM 760 C CA . VAL A 1 102 ? 1.823 -11.517 4.526 1.00 96.00 102 VAL A CA 1
ATOM 761 C C . VAL A 1 102 ? 2.903 -11.248 3.488 1.00 96.00 102 VAL A C 1
ATOM 763 O O . VAL A 1 102 ? 4.078 -11.295 3.823 1.00 96.00 102 VAL A O 1
ATOM 766 N N . SER A 1 103 ? 2.521 -10.917 2.259 1.00 95.62 103 SER A N 1
ATOM 767 C CA . SER A 1 103 ? 3.433 -10.401 1.233 1.00 95.62 103 SER A CA 1
ATOM 768 C C . SER A 1 103 ? 3.193 -8.903 1.073 1.00 95.62 103 SER A C 1
ATOM 770 O O . SER A 1 103 ? 2.162 -8.486 0.542 1.00 95.62 103 SER A O 1
ATOM 772 N N . MET A 1 104 ? 4.119 -8.083 1.562 1.00 94.62 104 MET A N 1
ATOM 773 C CA . MET A 1 104 ? 3.961 -6.635 1.652 1.00 94.62 104 MET A CA 1
ATOM 774 C C . MET A 1 104 ? 4.822 -5.896 0.625 1.00 94.62 104 MET A C 1
ATOM 776 O O . MET A 1 104 ? 6.035 -6.104 0.544 1.00 94.62 104 MET A O 1
ATOM 780 N N . LEU A 1 105 ? 4.209 -4.983 -0.127 1.00 92.25 105 LEU A N 1
ATOM 781 C CA . LEU A 1 105 ? 4.940 -4.051 -0.978 1.00 92.25 105 LEU A CA 1
ATOM 782 C C . LEU A 1 105 ? 5.513 -2.896 -0.146 1.00 92.25 105 LEU A C 1
ATOM 784 O O . LEU A 1 105 ? 4.849 -2.354 0.740 1.00 92.25 105 LEU A O 1
ATOM 788 N N . VAL A 1 106 ? 6.764 -2.538 -0.430 1.00 89.06 106 VAL A N 1
ATOM 789 C CA . VAL A 1 106 ? 7.490 -1.429 0.198 1.00 89.06 106 VAL A CA 1
ATOM 790 C C . VAL A 1 106 ? 8.165 -0.556 -0.866 1.00 89.06 106 VAL A C 1
ATOM 792 O O . VAL A 1 106 ? 8.606 -1.076 -1.895 1.00 89.06 106 VAL A O 1
ATOM 795 N N . PRO A 1 107 ? 8.321 0.758 -0.629 1.00 81.19 107 PRO A N 1
ATOM 796 C CA . PRO A 1 107 ? 8.965 1.650 -1.596 1.00 81.19 107 PRO A CA 1
ATOM 797 C C . PRO A 1 107 ? 10.463 1.345 -1.746 1.00 81.19 107 PRO A C 1
ATOM 799 O O . PRO A 1 107 ? 11.025 1.405 -2.837 1.00 81.19 107 PRO A O 1
ATOM 802 N N . SER A 1 108 ? 11.121 0.972 -0.649 1.00 85.50 108 SER A N 1
ATOM 803 C CA . SER A 1 108 ? 12.536 0.618 -0.604 1.00 85.50 108 SER A CA 1
ATOM 804 C C . SER A 1 108 ? 12.778 -0.488 0.426 1.00 85.50 108 SER A C 1
ATOM 806 O O . SER A 1 108 ? 11.949 -0.741 1.299 1.00 85.50 108 SER A O 1
ATOM 808 N N . ARG A 1 109 ? 13.910 -1.192 0.294 1.00 88.62 109 ARG A N 1
ATOM 809 C CA . ARG A 1 109 ? 14.281 -2.303 1.187 1.00 88.62 109 ARG A CA 1
ATOM 810 C C . ARG A 1 109 ? 15.160 -1.787 2.318 1.00 88.62 109 ARG A C 1
ATOM 812 O O . ARG A 1 109 ? 16.385 -1.807 2.200 1.00 88.62 109 ARG A O 1
ATOM 819 N N . ASP A 1 110 ? 14.532 -1.279 3.370 1.00 89.88 110 ASP A N 1
ATOM 820 C CA . ASP A 1 110 ? 15.201 -0.877 4.606 1.00 89.88 110 ASP A CA 1
ATOM 821 C C . ASP A 1 110 ? 15.056 -1.984 5.658 1.00 89.88 110 ASP A C 1
ATOM 823 O O . ASP A 1 110 ? 13.972 -2.229 6.188 1.00 89.88 110 ASP A O 1
ATOM 827 N N . LYS A 1 111 ? 16.178 -2.625 6.007 1.00 91.69 111 LYS A N 1
ATOM 828 C CA . LYS A 1 111 ? 16.216 -3.727 6.979 1.00 91.69 111 LYS A CA 1
ATOM 829 C C . LYS A 1 111 ? 15.679 -3.332 8.354 1.00 91.69 111 LYS A C 1
ATOM 831 O O . LYS A 1 111 ? 15.071 -4.173 9.018 1.00 91.69 111 LYS A O 1
ATOM 836 N N . ALA A 1 112 ? 15.913 -2.099 8.805 1.00 90.81 112 ALA A N 1
ATOM 837 C CA . ALA A 1 112 ? 15.436 -1.653 10.107 1.00 90.81 112 ALA A CA 1
ATOM 838 C C . ALA A 1 112 ? 13.909 -1.544 10.088 1.00 90.81 112 ALA A C 1
ATOM 840 O O . ALA A 1 112 ? 13.246 -2.180 10.907 1.00 90.81 112 ALA A O 1
ATOM 841 N N . ALA A 1 113 ? 13.352 -0.817 9.114 1.00 88.56 113 ALA A N 1
ATOM 842 C CA . ALA A 1 113 ? 11.907 -0.686 8.939 1.00 88.56 113 ALA A CA 1
ATOM 843 C C . ALA A 1 113 ? 11.221 -2.051 8.754 1.00 88.56 113 ALA A C 1
ATOM 845 O O . ALA A 1 113 ? 10.236 -2.338 9.430 1.00 88.56 113 ALA A O 1
ATOM 846 N N . GLU A 1 114 ? 11.779 -2.929 7.919 1.00 93.31 114 GLU A N 1
ATOM 847 C CA . GLU A 1 114 ? 11.271 -4.290 7.705 1.00 93.31 114 GLU A CA 1
ATOM 848 C C . GLU A 1 114 ? 11.267 -5.124 8.987 1.00 93.31 114 GLU A C 1
ATOM 850 O O . GLU A 1 114 ? 10.309 -5.848 9.247 1.00 93.31 114 GLU A O 1
ATOM 855 N N . THR A 1 115 ? 12.309 -5.015 9.815 1.00 93.69 115 THR A N 1
ATOM 856 C CA . THR A 1 115 ? 12.379 -5.724 11.102 1.00 93.69 115 THR A CA 1
ATOM 857 C C . THR A 1 115 ? 11.301 -5.226 12.063 1.00 93.69 115 THR A C 1
ATOM 859 O O . THR A 1 115 ? 10.632 -6.034 12.712 1.00 93.69 115 THR A O 1
ATOM 862 N N . TRP A 1 116 ? 11.088 -3.909 12.128 1.00 92.12 116 TRP A N 1
ATOM 863 C CA . TRP A 1 116 ? 10.033 -3.304 12.943 1.00 92.12 116 TRP A CA 1
ATOM 864 C C . TRP A 1 116 ? 8.638 -3.734 12.486 1.00 92.12 116 TRP A C 1
ATOM 866 O O . TRP A 1 116 ? 7.836 -4.183 13.308 1.00 92.12 116 TRP A O 1
ATOM 876 N N . ILE A 1 117 ? 8.367 -3.662 11.181 1.00 93.19 117 ILE A N 1
ATOM 877 C CA . ILE A 1 117 ? 7.090 -4.081 10.593 1.00 93.19 117 ILE A CA 1
ATOM 878 C C . ILE A 1 117 ? 6.858 -5.572 10.850 1.00 93.19 117 ILE A C 1
ATOM 880 O O . ILE A 1 117 ? 5.808 -5.952 11.365 1.00 93.19 117 ILE A O 1
ATOM 884 N N . ARG A 1 118 ? 7.862 -6.415 10.579 1.00 95.62 118 ARG A N 1
ATOM 885 C CA . ARG A 1 118 ? 7.803 -7.862 10.817 1.00 95.62 118 ARG A CA 1
ATOM 886 C C . ARG A 1 118 ? 7.475 -8.174 12.275 1.00 95.62 118 ARG A C 1
ATOM 888 O O . ARG A 1 118 ? 6.566 -8.951 12.530 1.00 95.62 118 ARG A O 1
ATOM 895 N N . THR A 1 119 ? 8.156 -7.534 13.223 1.00 94.88 119 THR A N 1
ATOM 896 C CA . THR A 1 119 ? 7.924 -7.745 14.664 1.00 94.88 119 THR A CA 1
ATOM 897 C C . THR A 1 119 ? 6.503 -7.370 15.083 1.00 94.88 119 THR A C 1
ATOM 899 O O . THR A 1 119 ? 5.913 -8.026 15.936 1.00 94.88 119 THR A O 1
ATOM 902 N N . ALA A 1 120 ? 5.934 -6.323 14.487 1.00 94.38 120 ALA A N 1
ATOM 903 C CA . ALA A 1 120 ? 4.574 -5.892 14.788 1.00 94.38 120 ALA A CA 1
ATOM 904 C C . ALA A 1 120 ? 3.493 -6.776 14.137 1.00 94.38 120 ALA A C 1
ATOM 906 O O . ALA A 1 120 ? 2.409 -6.894 14.703 1.00 94.38 120 ALA A O 1
ATOM 907 N N . ILE A 1 121 ? 3.768 -7.396 12.983 1.00 95.62 121 ILE A N 1
ATOM 908 C CA . ILE A 1 121 ? 2.820 -8.281 12.285 1.00 95.62 121 ILE A CA 1
ATOM 909 C C . ILE A 1 121 ? 2.870 -9.709 12.832 1.00 95.62 121 ILE A C 1
ATOM 911 O O . ILE A 1 121 ? 1.816 -10.310 13.024 1.00 95.62 121 ILE A O 1
ATOM 915 N N . LEU A 1 122 ? 4.058 -10.265 13.087 1.00 96.56 122 LEU A N 1
ATOM 916 C CA . LEU A 1 122 ? 4.223 -11.663 13.494 1.00 96.56 122 LEU A CA 1
ATOM 917 C C . LEU A 1 122 ? 3.679 -11.913 14.900 1.00 96.56 122 LEU A C 1
ATOM 919 O O . LEU A 1 122 ? 4.382 -11.742 15.894 1.00 96.56 122 LEU A O 1
ATOM 923 N N . ASN A 1 123 ? 2.421 -12.333 14.978 1.00 95.75 123 ASN A N 1
ATOM 924 C CA . ASN A 1 123 ? 1.797 -12.892 16.168 1.00 95.75 123 ASN A CA 1
ATOM 925 C C . ASN A 1 123 ? 0.388 -13.404 15.831 1.00 95.75 123 ASN A C 1
ATOM 927 O O . ASN A 1 123 ? -0.099 -13.266 14.705 1.00 95.75 123 ASN A O 1
ATOM 931 N N . THR A 1 124 ? -0.286 -13.931 16.847 1.00 97.44 124 THR A N 1
ATOM 932 C CA . THR A 1 124 ? -1.744 -13.955 16.906 1.00 97.44 124 THR A CA 1
ATOM 933 C C . THR A 1 124 ? -2.260 -12.583 17.343 1.00 97.44 124 THR A C 1
ATOM 935 O O . THR A 1 124 ? -1.821 -12.032 18.354 1.00 97.44 124 THR A O 1
ATOM 938 N N . HIS A 1 125 ? -3.206 -12.038 16.586 1.00 97.38 125 HIS A N 1
ATOM 939 C CA . HIS A 1 125 ? -3.898 -10.787 16.864 1.00 97.38 125 HIS A CA 1
ATOM 940 C C . HIS A 1 125 ? -5.358 -11.073 17.167 1.00 97.38 125 HIS A C 1
ATOM 942 O O . HIS A 1 125 ? -6.070 -11.630 16.333 1.00 97.38 125 HIS A O 1
ATOM 948 N N . GLU A 1 126 ? -5.797 -10.635 18.339 1.00 96.88 126 GLU A N 1
ATOM 949 C CA . GLU A 1 126 ? -7.208 -10.481 18.675 1.00 96.88 126 GLU A CA 1
ATOM 950 C C . GLU A 1 126 ? -7.592 -9.024 18.424 1.00 96.88 126 GLU A C 1
ATOM 952 O O . GLU A 1 126 ? -6.955 -8.093 18.933 1.00 96.88 126 GLU A O 1
ATOM 957 N N . TYR A 1 127 ? -8.604 -8.821 17.594 1.00 96.25 127 TYR A N 1
ATOM 958 C CA . TYR A 1 127 ? -9.041 -7.501 17.163 1.00 96.25 127 TYR A CA 1
ATOM 959 C C . TYR A 1 127 ? -10.543 -7.515 16.902 1.00 96.25 127 TYR A C 1
ATOM 961 O O . TYR A 1 127 ? -11.183 -8.563 16.928 1.00 96.25 127 TYR A O 1
ATOM 969 N N . SER A 1 128 ? -11.130 -6.352 16.655 1.00 94.50 128 SER A N 1
ATOM 970 C CA . SER A 1 128 ? -12.503 -6.267 16.173 1.00 94.50 128 SER A CA 1
ATOM 971 C C . SER A 1 128 ? -12.587 -5.428 14.913 1.00 94.50 128 SER A C 1
ATOM 973 O O . SER A 1 128 ? -11.834 -4.470 14.738 1.00 94.50 128 SER A O 1
ATOM 975 N N . VAL A 1 129 ? -13.504 -5.791 14.022 1.00 93.38 129 VAL A N 1
ATOM 976 C CA . VAL A 1 129 ? -13.875 -4.986 12.857 1.00 93.38 129 VAL A CA 1
ATOM 977 C C . VAL A 1 129 ? -15.371 -4.761 12.928 1.00 93.38 129 VAL A C 1
ATOM 979 O O . VAL A 1 129 ? -16.139 -5.718 12.949 1.00 93.38 129 VAL A O 1
ATOM 982 N N . ASN A 1 130 ? -15.789 -3.500 13.006 1.00 91.94 130 ASN A N 1
ATOM 983 C CA . ASN A 1 130 ? -17.193 -3.119 13.165 1.00 91.94 130 ASN A CA 1
ATOM 984 C C . ASN A 1 130 ? -17.859 -3.846 14.351 1.00 91.94 130 ASN A C 1
ATOM 986 O O . ASN A 1 130 ? -18.983 -4.321 14.234 1.00 91.94 130 ASN A O 1
ATOM 990 N N . HIS A 1 131 ? -17.144 -3.933 15.483 1.00 89.75 131 HIS A N 1
ATOM 991 C CA . HIS A 1 131 ? -17.548 -4.627 16.725 1.00 89.75 131 HIS A CA 1
ATOM 992 C C . HIS A 1 131 ? -17.662 -6.150 16.639 1.00 89.75 131 HIS A C 1
ATOM 994 O O . HIS A 1 131 ? -17.942 -6.803 17.640 1.00 89.75 131 HIS A O 1
ATOM 1000 N N . GLN A 1 132 ? -17.361 -6.742 15.487 1.00 92.50 132 GLN A N 1
ATOM 1001 C CA . GLN A 1 132 ? -17.216 -8.186 15.367 1.00 92.50 132 GLN A CA 1
ATOM 1002 C C . GLN A 1 132 ? -15.804 -8.570 15.785 1.00 92.50 132 GLN A C 1
ATOM 1004 O O . GLN A 1 132 ? -14.837 -8.141 15.153 1.00 92.50 132 GLN A O 1
ATOM 1009 N N . ASN A 1 133 ? -15.687 -9.358 16.851 1.00 95.06 133 ASN A N 1
ATOM 1010 C CA . ASN A 1 133 ? -14.404 -9.898 17.287 1.00 95.06 133 ASN A CA 1
ATOM 1011 C C . ASN A 1 133 ? -13.865 -10.863 16.232 1.00 95.06 133 ASN A C 1
ATOM 1013 O O . ASN A 1 133 ? -14.612 -11.677 15.692 1.00 95.06 133 ASN A O 1
ATOM 1017 N N . ARG A 1 134 ? -12.571 -10.750 15.957 1.00 96.38 134 ARG A N 1
ATOM 1018 C CA . ARG A 1 134 ? -11.837 -11.546 14.984 1.00 96.38 134 ARG A CA 1
ATOM 1019 C C . ARG A 1 134 ? -10.501 -11.976 15.561 1.00 96.38 134 ARG A C 1
ATOM 1021 O O . ARG A 1 134 ? -9.929 -11.305 16.426 1.00 96.38 134 ARG A O 1
ATOM 1028 N N . ILE A 1 135 ? -9.985 -13.069 15.024 1.00 97.00 135 ILE A N 1
ATOM 1029 C CA . ILE A 1 135 ? -8.642 -13.555 15.313 1.00 97.00 135 ILE A CA 1
ATOM 1030 C C . ILE A 1 135 ? -7.884 -13.811 14.013 1.00 97.00 135 ILE A C 1
ATOM 1032 O O . ILE A 1 135 ? -8.438 -14.325 13.044 1.00 97.00 135 ILE A O 1
ATOM 1036 N N . ALA A 1 136 ? -6.610 -13.434 13.975 1.00 96.81 136 ALA A N 1
ATOM 1037 C CA . ALA A 1 136 ? -5.722 -13.732 12.857 1.00 96.81 136 ALA A CA 1
ATOM 1038 C C . ALA A 1 136 ? -4.324 -14.076 13.366 1.00 96.81 136 ALA A C 1
ATOM 1040 O O . ALA A 1 136 ? -3.834 -13.451 14.304 1.00 96.81 136 ALA A O 1
ATOM 1041 N N . ARG A 1 137 ? -3.661 -15.044 12.740 1.00 97.31 137 ARG A N 1
ATOM 1042 C CA . ARG A 1 137 ? -2.300 -15.470 13.059 1.00 97.31 137 ARG A CA 1
ATOM 1043 C C . ARG A 1 137 ? -1.402 -15.324 11.838 1.00 97.31 137 ARG A C 1
ATOM 1045 O O . ARG A 1 137 ? -1.576 -16.017 10.839 1.00 97.31 137 ARG A O 1
ATOM 1052 N N . PHE A 1 138 ? -0.396 -14.467 11.950 1.00 97.12 138 PHE A N 1
ATOM 1053 C CA . PHE A 1 138 ? 0.605 -14.293 10.902 1.00 97.12 138 PHE A CA 1
ATOM 1054 C C . PHE A 1 138 ? 1.866 -15.081 11.246 1.00 97.12 138 PHE A C 1
ATOM 1056 O O . PHE A 1 138 ? 2.476 -14.867 12.295 1.00 97.12 138 PHE A O 1
ATOM 1063 N N . THR A 1 139 ? 2.242 -16.007 10.369 1.00 97.12 139 THR A N 1
ATOM 1064 C CA . THR A 1 139 ? 3.386 -16.908 10.561 1.00 97.12 139 THR A CA 1
ATOM 1065 C C . THR A 1 139 ? 4.648 -16.419 9.867 1.00 97.12 139 THR A C 1
ATOM 1067 O O . THR A 1 139 ? 5.739 -16.776 10.298 1.00 97.12 139 THR A O 1
ATOM 1070 N N . ASP A 1 140 ? 4.509 -15.615 8.811 1.00 97.00 140 ASP A N 1
ATOM 1071 C CA . ASP A 1 140 ? 5.637 -15.020 8.095 1.00 97.00 140 ASP A CA 1
ATOM 1072 C C . ASP A 1 140 ? 5.263 -13.678 7.443 1.00 97.00 140 ASP A C 1
ATOM 1074 O O . ASP A 1 140 ? 4.085 -13.379 7.231 1.00 97.00 140 ASP A O 1
ATOM 1078 N N . VAL A 1 141 ? 6.279 -12.874 7.128 1.00 96.75 141 VAL A N 1
ATOM 1079 C CA . VAL A 1 141 ? 6.167 -11.626 6.369 1.00 96.75 141 VAL A CA 1
ATOM 1080 C C . VAL A 1 141 ? 7.244 -11.595 5.289 1.00 96.75 141 VAL A C 1
ATOM 1082 O O . VAL A 1 141 ? 8.440 -11.613 5.579 1.00 96.75 141 VAL A O 1
ATOM 1085 N N . GLU A 1 142 ? 6.840 -11.470 4.041 1.00 96.06 142 GLU A N 1
ATOM 1086 C CA . GLU A 1 142 ? 7.724 -11.211 2.914 1.00 96.06 142 GLU A CA 1
ATOM 1087 C C . GLU A 1 142 ? 7.575 -9.755 2.487 1.00 96.06 142 GLU A C 1
ATOM 1089 O O . GLU A 1 142 ? 6.497 -9.169 2.562 1.00 96.06 142 GLU A O 1
ATOM 1094 N N . PHE A 1 143 ? 8.682 -9.150 2.071 1.00 95.44 143 PHE A N 1
ATOM 1095 C CA . PHE A 1 143 ? 8.685 -7.785 1.561 1.00 95.44 143 PHE A CA 1
ATOM 1096 C C . PHE A 1 143 ? 9.081 -7.823 0.094 1.00 95.44 143 PHE A C 1
ATOM 1098 O O . PHE A 1 143 ? 9.971 -8.586 -0.283 1.00 95.44 143 PHE A O 1
ATOM 1105 N N . HIS A 1 144 ? 8.483 -6.968 -0.723 1.00 94.25 144 HIS A N 1
ATOM 1106 C CA . HIS A 1 144 ? 8.832 -6.810 -2.132 1.00 94.25 144 HIS A CA 1
ATOM 1107 C C . HIS A 1 144 ? 8.834 -5.330 -2.484 1.00 94.25 144 HIS A C 1
ATOM 1109 O O . HIS A 1 144 ? 8.065 -4.551 -1.930 1.00 94.25 144 HIS A O 1
ATOM 1115 N N . ARG A 1 145 ? 9.714 -4.911 -3.393 1.00 91.56 145 ARG A N 1
ATOM 1116 C CA . ARG A 1 145 ? 9.691 -3.522 -3.859 1.00 91.56 145 ARG A CA 1
ATOM 1117 C C . ARG A 1 145 ? 8.504 -3.321 -4.795 1.00 91.56 145 ARG A C 1
ATOM 1119 O O . ARG A 1 145 ? 8.301 -4.141 -5.693 1.00 91.56 145 ARG A O 1
ATOM 1126 N N . GLU A 1 146 ? 7.760 -2.235 -4.588 1.00 90.19 146 GLU A N 1
ATOM 1127 C CA . GLU A 1 146 ? 6.584 -1.857 -5.391 1.00 90.19 146 GLU A CA 1
ATOM 1128 C C . GLU A 1 146 ? 6.913 -1.898 -6.897 1.00 90.19 146 GLU A C 1
ATOM 1130 O O . GLU A 1 146 ? 6.321 -2.667 -7.658 1.00 90.19 146 GLU A O 1
ATOM 1135 N N . SER A 1 147 ? 7.942 -1.152 -7.306 1.00 92.00 147 SER A N 1
ATOM 1136 C CA . SER A 1 147 ? 8.326 -0.991 -8.711 1.00 92.00 147 SER A CA 1
ATOM 1137 C C . SER A 1 147 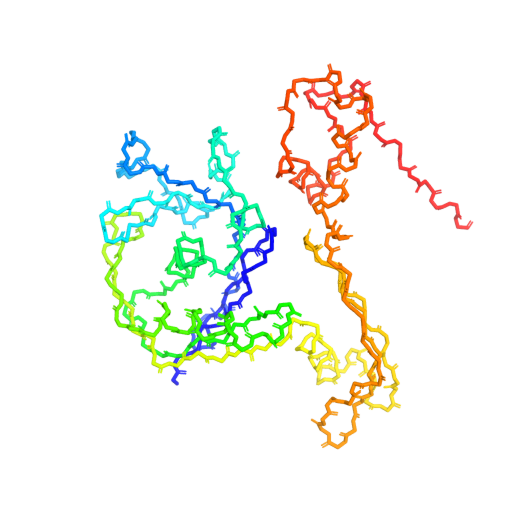? 8.877 -2.276 -9.354 1.00 92.00 147 SER A C 1
ATOM 1139 O O . SER A 1 147 ? 8.569 -2.570 -10.507 1.00 92.00 147 SER A O 1
ATOM 1141 N N . ASP A 1 148 ? 9.654 -3.074 -8.615 1.00 93.06 148 ASP A N 1
ATOM 1142 C CA . ASP A 1 148 ? 10.267 -4.315 -9.120 1.00 93.06 148 ASP A CA 1
ATOM 1143 C C . ASP A 1 148 ? 9.185 -5.354 -9.425 1.00 93.06 148 ASP A C 1
ATOM 1145 O O . ASP A 1 148 ? 9.190 -5.983 -10.481 1.00 93.06 148 ASP A O 1
ATOM 1149 N N . THR A 1 149 ? 8.220 -5.490 -8.511 1.00 92.00 149 THR A N 1
ATOM 1150 C CA . THR A 1 149 ? 7.105 -6.437 -8.638 1.00 92.00 149 THR A CA 1
ATOM 1151 C C . THR A 1 149 ? 6.206 -6.068 -9.816 1.00 92.00 149 THR A C 1
ATOM 1153 O O . THR A 1 149 ? 5.799 -6.942 -10.583 1.00 92.00 149 THR A O 1
ATOM 1156 N N . ALA A 1 150 ? 5.934 -4.772 -10.000 1.00 92.19 150 ALA A N 1
ATOM 1157 C CA . ALA A 1 150 ? 5.146 -4.275 -11.122 1.00 92.19 150 ALA A CA 1
ATOM 1158 C C . ALA A 1 150 ? 5.830 -4.548 -12.470 1.00 92.19 150 ALA A C 1
ATOM 1160 O O . ALA A 1 150 ? 5.179 -5.024 -13.404 1.00 92.19 150 ALA A O 1
ATOM 1161 N N . LEU A 1 151 ? 7.141 -4.299 -12.572 1.00 94.12 151 LEU A N 1
ATOM 1162 C CA . LEU A 1 151 ? 7.869 -4.552 -13.813 1.00 94.12 151 LEU A CA 1
ATOM 1163 C C . LEU A 1 151 ? 8.012 -6.045 -14.108 1.00 94.12 151 LEU A C 1
ATOM 1165 O O . LEU A 1 151 ? 7.795 -6.465 -15.244 1.00 94.12 151 LEU A O 1
ATOM 1169 N N . LEU A 1 152 ? 8.309 -6.853 -13.087 1.00 93.50 152 LEU A N 1
ATOM 1170 C CA . LEU A 1 152 ? 8.349 -8.307 -13.209 1.00 93.50 152 LEU A CA 1
ATOM 1171 C C . LEU A 1 152 ? 7.010 -8.842 -13.726 1.00 93.50 152 LEU A C 1
ATOM 1173 O O . LEU A 1 152 ? 6.987 -9.619 -14.677 1.00 93.50 152 LEU A O 1
ATOM 1177 N N . HIS A 1 153 ? 5.887 -8.378 -13.170 1.00 92.12 153 HIS A N 1
ATOM 1178 C CA . HIS A 1 153 ? 4.565 -8.711 -13.697 1.00 92.12 153 HIS A CA 1
ATOM 1179 C C . HIS A 1 153 ? 4.410 -8.273 -15.161 1.00 92.12 153 HIS A C 1
ATOM 1181 O O . HIS A 1 153 ? 3.888 -9.038 -15.970 1.00 92.12 153 HIS A O 1
ATOM 1187 N N . GLY A 1 154 ? 4.881 -7.079 -15.534 1.00 93.75 154 GLY A N 1
ATOM 1188 C CA . GLY A 1 154 ? 4.876 -6.592 -16.917 1.00 93.75 154 GLY A CA 1
ATOM 1189 C C . GLY A 1 154 ? 5.584 -7.534 -17.898 1.00 93.75 154 GLY A C 1
ATOM 1190 O O . GLY A 1 154 ? 5.023 -7.854 -18.946 1.00 93.75 154 GLY A O 1
ATOM 1191 N N . TYR A 1 155 ? 6.761 -8.049 -17.537 1.00 94.56 155 TYR A N 1
ATOM 1192 C CA . TYR A 1 155 ? 7.478 -9.047 -18.338 1.00 94.56 155 TYR A CA 1
ATOM 1193 C C . TYR A 1 155 ? 6.779 -10.412 -18.357 1.00 94.56 155 TYR A C 1
ATOM 1195 O O . TYR A 1 155 ? 6.619 -11.019 -19.417 1.00 94.56 155 TYR A O 1
ATOM 1203 N N . LEU A 1 156 ? 6.335 -10.909 -17.197 1.00 92.56 156 LEU A N 1
ATOM 1204 C CA . LEU A 1 156 ? 5.700 -12.228 -17.082 1.00 92.56 156 LEU A CA 1
ATOM 1205 C C . LEU A 1 156 ? 4.336 -12.296 -17.784 1.00 92.56 156 LEU A C 1
ATOM 1207 O O . LEU A 1 156 ? 3.981 -13.341 -18.324 1.00 92.56 156 LEU A O 1
ATOM 1211 N N . SER A 1 157 ? 3.595 -11.187 -17.810 1.00 92.88 157 SER A N 1
ATOM 1212 C CA . SER A 1 157 ? 2.303 -11.062 -18.501 1.00 92.88 157 SER A CA 1
ATOM 1213 C C . SER A 1 157 ? 2.425 -10.716 -19.989 1.00 92.88 157 SER A C 1
ATOM 1215 O O . SER A 1 157 ? 1.423 -10.737 -20.701 1.00 92.88 157 SER A O 1
ATOM 1217 N N . GLY A 1 158 ? 3.633 -10.410 -20.476 1.00 93.31 158 GLY A N 1
ATOM 1218 C CA . GLY A 1 158 ? 3.880 -10.046 -21.872 1.00 93.31 158 GLY A CA 1
ATOM 1219 C C . GLY A 1 158 ? 3.491 -8.611 -22.245 1.00 93.31 158 GLY A C 1
ATOM 1220 O O . GLY A 1 158 ? 3.443 -8.301 -23.432 1.00 93.31 158 GLY A O 1
ATOM 1221 N N . ILE A 1 159 ? 3.230 -7.735 -21.265 1.00 94.38 159 ILE A N 1
ATOM 1222 C CA . ILE A 1 159 ? 3.067 -6.285 -21.493 1.00 94.38 159 ILE A CA 1
ATOM 1223 C C . ILE A 1 159 ? 4.384 -5.686 -21.996 1.00 94.38 159 ILE A C 1
ATOM 1225 O O . ILE A 1 159 ? 4.382 -4.832 -22.880 1.00 94.38 159 ILE A O 1
ATOM 1229 N N . VAL A 1 160 ? 5.503 -6.151 -21.437 1.00 93.25 160 VAL A N 1
ATOM 1230 C CA . VAL A 1 160 ? 6.853 -5.807 -21.883 1.00 93.25 160 VAL A CA 1
ATOM 1231 C C . VAL A 1 160 ? 7.457 -7.025 -22.593 1.00 93.25 160 VAL A C 1
ATOM 1233 O O . VAL A 1 160 ? 7.465 -8.116 -22.011 1.00 93.25 160 VAL A O 1
ATOM 1236 N N . PRO A 1 161 ? 7.962 -6.890 -23.833 1.00 92.19 161 PRO A N 1
ATOM 1237 C CA . PRO A 1 161 ? 8.661 -7.975 -24.514 1.00 92.19 161 PRO A CA 1
ATOM 1238 C C . PRO A 1 161 ? 9.883 -8.447 -23.717 1.00 92.19 161 PRO A C 1
ATOM 1240 O O . PRO A 1 161 ? 10.671 -7.637 -23.245 1.00 92.19 161 PRO A O 1
ATOM 1243 N N . LYS A 1 162 ? 10.080 -9.767 -23.602 1.00 86.94 162 LYS A N 1
ATOM 1244 C CA . LYS A 1 162 ? 11.155 -10.357 -22.775 1.00 86.94 162 LYS A CA 1
ATOM 1245 C C . LYS A 1 162 ? 12.578 -9.948 -23.179 1.00 86.94 162 LYS A C 1
ATOM 1247 O O . LYS A 1 162 ? 13.467 -10.041 -22.354 1.00 86.94 162 LYS A O 1
ATOM 1252 N N . ASN A 1 163 ? 12.790 -9.528 -24.424 1.00 85.44 163 ASN A N 1
ATOM 1253 C CA . ASN A 1 163 ? 14.118 -9.174 -24.936 1.00 85.44 163 ASN A CA 1
ATOM 1254 C C . ASN A 1 163 ? 14.376 -7.659 -24.949 1.00 85.44 163 ASN A C 1
ATOM 1256 O O . ASN A 1 163 ? 15.432 -7.233 -25.413 1.00 85.44 163 ASN A O 1
ATOM 1260 N N . ASP A 1 164 ? 13.420 -6.857 -24.482 1.00 92.38 164 ASP A N 1
ATOM 1261 C CA . ASP A 1 164 ? 13.536 -5.404 -24.479 1.00 92.38 164 ASP A CA 1
ATOM 1262 C C . ASP A 1 164 ? 13.970 -4.908 -23.098 1.00 92.38 164 ASP A C 1
ATOM 1264 O O . ASP A 1 164 ? 13.693 -5.528 -22.073 1.00 92.38 164 ASP A O 1
ATOM 1268 N N . GLY A 1 165 ? 14.639 -3.756 -23.074 1.00 93.81 165 GLY A N 1
ATOM 1269 C CA . GLY A 1 165 ? 14.806 -2.983 -21.849 1.00 93.81 165 GLY A CA 1
ATOM 1270 C C . GLY A 1 165 ? 13.558 -2.149 -21.568 1.00 93.81 165 GLY A C 1
ATOM 1271 O O . GLY A 1 165 ? 12.922 -1.633 -22.487 1.00 93.81 165 GLY A O 1
ATOM 1272 N N . ALA A 1 166 ? 13.236 -1.961 -20.293 1.00 96.12 166 ALA A N 1
ATOM 1273 C CA . ALA A 1 166 ? 12.100 -1.165 -19.858 1.00 96.12 166 ALA A CA 1
ATOM 1274 C C . ALA A 1 166 ? 12.537 -0.028 -18.940 1.00 96.12 166 ALA A C 1
ATOM 1276 O O . ALA A 1 166 ? 13.266 -0.245 -17.973 1.00 96.12 166 ALA A O 1
ATOM 1277 N N . LEU A 1 167 ? 12.026 1.173 -19.216 1.00 95.81 167 LEU A N 1
ATOM 1278 C CA . LEU A 1 167 ? 11.970 2.269 -18.255 1.00 95.81 167 LEU A CA 1
ATOM 1279 C C . LEU A 1 167 ? 10.621 2.197 -17.537 1.00 95.81 167 LEU A C 1
ATOM 1281 O O . LEU A 1 167 ? 9.575 2.386 -18.157 1.00 95.81 167 LEU A O 1
ATOM 1285 N N . LEU A 1 168 ? 10.648 1.961 -16.231 1.00 94.94 168 LEU A N 1
ATOM 1286 C CA . LEU A 1 168 ? 9.480 2.078 -15.371 1.00 94.94 168 LEU A CA 1
ATOM 1287 C C . LEU A 1 168 ? 9.557 3.389 -14.590 1.00 94.94 168 LEU A C 1
ATOM 1289 O O . LEU A 1 168 ? 10.567 3.682 -13.951 1.00 94.94 168 LEU A O 1
ATOM 1293 N N . ILE A 1 169 ? 8.465 4.153 -14.632 1.00 94.56 169 ILE A N 1
ATOM 1294 C CA . ILE A 1 169 ? 8.248 5.340 -13.802 1.00 94.56 169 ILE A CA 1
ATOM 1295 C C . ILE A 1 169 ? 6.990 5.095 -12.972 1.00 94.56 169 ILE A C 1
ATOM 1297 O O . ILE A 1 169 ? 5.878 5.066 -13.496 1.00 94.56 169 ILE A O 1
ATOM 1301 N N . ASP A 1 170 ? 7.177 4.914 -11.675 1.00 91.38 170 ASP A N 1
ATOM 1302 C CA . ASP A 1 170 ? 6.128 4.679 -10.694 1.00 91.38 170 ASP A CA 1
ATOM 1303 C C . ASP A 1 170 ? 5.871 5.974 -9.917 1.00 91.38 170 ASP A C 1
ATOM 1305 O O . ASP A 1 170 ? 6.696 6.430 -9.124 1.00 91.38 170 ASP A O 1
ATOM 1309 N N . ILE A 1 171 ? 4.733 6.607 -10.211 1.00 91.19 171 ILE A N 1
ATOM 1310 C CA . ILE A 1 171 ? 4.314 7.877 -9.615 1.00 91.19 171 ILE A CA 1
ATOM 1311 C C . ILE A 1 171 ? 3.334 7.578 -8.479 1.00 91.19 171 ILE A C 1
ATOM 1313 O O . ILE A 1 171 ? 2.116 7.534 -8.664 1.00 91.19 171 ILE A O 1
ATOM 1317 N N . GLY A 1 172 ? 3.882 7.396 -7.283 1.00 87.38 172 GLY A N 1
ATOM 1318 C CA . GLY A 1 172 ? 3.123 7.117 -6.075 1.00 87.38 172 GLY A CA 1
ATOM 1319 C C . GLY A 1 172 ? 2.582 8.366 -5.373 1.00 87.38 172 GLY A C 1
ATOM 1320 O O . GLY A 1 172 ? 2.706 9.517 -5.802 1.00 87.38 172 GLY A O 1
ATOM 1321 N N . GLY A 1 173 ? 1.975 8.141 -4.204 1.00 84.38 173 GLY A N 1
ATOM 1322 C CA . GLY A 1 173 ? 1.448 9.231 -3.379 1.00 84.38 173 GLY A CA 1
ATOM 1323 C C . GLY A 1 173 ? 2.542 10.098 -2.744 1.00 84.38 173 GLY A C 1
ATOM 1324 O O . GLY A 1 173 ? 2.375 11.306 -2.656 1.00 84.38 173 GLY A O 1
ATOM 1325 N N . GLY A 1 174 ? 3.661 9.513 -2.313 1.00 83.81 174 GLY A N 1
ATOM 1326 C CA . GLY A 1 174 ? 4.743 10.257 -1.637 1.00 83.81 174 GLY A CA 1
ATOM 1327 C C . GLY A 1 174 ? 6.086 10.203 -2.356 1.00 83.81 174 GLY A C 1
ATOM 1328 O O . GLY A 1 174 ? 6.927 11.066 -2.134 1.00 83.81 174 GLY A O 1
ATOM 1329 N N . THR A 1 175 ? 6.256 9.235 -3.241 1.00 86.75 175 THR A N 1
ATOM 1330 C CA . THR A 1 175 ? 7.507 8.897 -3.913 1.00 86.75 175 THR A CA 1
ATOM 1331 C C . THR A 1 175 ? 7.259 8.815 -5.407 1.00 86.75 175 THR A C 1
ATOM 1333 O O . THR A 1 175 ? 6.168 8.437 -5.835 1.00 86.75 175 THR A O 1
ATOM 1336 N N . VAL A 1 176 ? 8.268 9.182 -6.188 1.00 91.31 176 VAL A N 1
ATOM 1337 C CA . VAL A 1 176 ? 8.354 8.800 -7.597 1.00 91.31 176 VAL A CA 1
ATOM 1338 C C . VAL A 1 176 ? 9.570 7.903 -7.733 1.00 91.31 176 VAL A C 1
ATOM 1340 O O . VAL A 1 176 ? 10.671 8.327 -7.399 1.00 91.31 176 VAL A O 1
ATOM 1343 N N . ASN A 1 177 ? 9.379 6.676 -8.197 1.00 91.62 177 ASN A N 1
ATOM 1344 C CA . ASN A 1 177 ? 10.465 5.743 -8.459 1.00 91.62 177 ASN A CA 1
ATOM 1345 C C . ASN A 1 177 ? 10.693 5.666 -9.964 1.00 91.62 177 ASN A C 1
ATOM 1347 O O . ASN A 1 177 ? 9.743 5.519 -10.730 1.00 91.62 177 ASN A O 1
ATOM 1351 N N . ALA A 1 178 ? 11.946 5.743 -10.391 1.00 94.50 178 ALA A N 1
ATOM 1352 C CA . ALA A 1 178 ? 12.322 5.512 -11.775 1.00 94.50 178 ALA A CA 1
ATOM 1353 C C . ALA A 1 178 ? 13.369 4.402 -11.819 1.00 94.50 178 ALA A C 1
ATOM 1355 O O . ALA A 1 178 ? 14.331 4.425 -11.052 1.00 94.50 178 ALA A O 1
ATOM 1356 N N . LEU A 1 179 ? 13.188 3.420 -12.695 1.00 95.44 179 LEU A N 1
ATOM 1357 C CA . LEU A 1 179 ? 14.169 2.359 -12.889 1.00 95.44 179 LEU A CA 1
ATOM 1358 C C . LEU A 1 179 ? 14.237 1.912 -14.342 1.00 95.44 179 LEU A C 1
ATOM 1360 O O . LEU A 1 179 ? 13.241 1.946 -15.062 1.00 95.44 179 LEU A O 1
ATOM 1364 N N . ILE A 1 180 ? 15.426 1.487 -14.748 1.00 96.44 180 ILE A N 1
ATOM 1365 C CA . ILE A 1 180 ? 15.684 0.853 -16.036 1.00 96.44 180 ILE A CA 1
ATOM 1366 C C . ILE A 1 180 ? 16.087 -0.585 -15.747 1.00 96.44 180 ILE A C 1
ATOM 1368 O O . ILE A 1 180 ? 16.979 -0.816 -14.927 1.00 96.44 180 ILE A O 1
ATOM 1372 N N . ALA A 1 181 ? 15.438 -1.539 -16.404 1.00 96.31 181 ALA A N 1
ATOM 1373 C CA . ALA A 1 181 ? 15.723 -2.951 -16.206 1.00 96.31 181 ALA A CA 1
ATOM 1374 C C . ALA A 1 181 ? 15.497 -3.777 -17.470 1.00 96.31 181 ALA A C 1
ATOM 1376 O O . ALA A 1 181 ? 14.654 -3.437 -18.303 1.00 96.31 181 ALA A O 1
ATOM 1377 N N . THR A 1 182 ? 16.210 -4.889 -17.565 1.00 95.50 182 THR A N 1
ATOM 1378 C CA . THR A 1 182 ? 16.010 -5.958 -18.550 1.00 95.50 182 THR A CA 1
ATOM 1379 C C . THR A 1 182 ? 15.480 -7.208 -17.847 1.00 95.50 182 THR A C 1
ATOM 1381 O O . THR A 1 182 ? 15.456 -7.284 -16.614 1.00 95.50 182 THR A O 1
ATOM 1384 N N . PHE A 1 183 ? 15.001 -8.182 -18.619 1.00 93.81 183 PHE A N 1
ATOM 1385 C CA . PHE A 1 183 ? 14.522 -9.454 -18.084 1.00 93.81 183 PHE A CA 1
ATOM 1386 C C . PHE A 1 183 ? 15.165 -10.623 -18.821 1.00 93.81 183 PHE A C 1
ATOM 1388 O O . PHE A 1 183 ? 14.756 -10.991 -19.918 1.00 93.81 183 PHE A O 1
ATOM 1395 N N . GLU A 1 184 ? 16.167 -11.235 -18.203 1.00 88.25 184 GLU A N 1
ATOM 1396 C CA . GLU A 1 184 ? 16.951 -12.306 -18.812 1.00 88.25 184 GLU A CA 1
ATOM 1397 C C . GLU A 1 184 ? 16.921 -13.549 -17.928 1.00 88.25 184 GLU A C 1
ATOM 1399 O O . GLU A 1 184 ? 16.944 -13.467 -16.705 1.00 88.25 184 GLU A O 1
ATOM 1404 N N . ASN A 1 185 ? 16.840 -14.729 -18.546 1.00 85.38 185 ASN A N 1
ATOM 1405 C CA . ASN A 1 185 ? 16.858 -16.021 -17.842 1.00 85.38 185 ASN A CA 1
ATOM 1406 C C . ASN A 1 185 ? 15.799 -16.184 -16.732 1.00 85.38 185 ASN A C 1
ATOM 1408 O O . ASN A 1 185 ? 15.951 -17.021 -15.848 1.00 85.38 185 ASN A O 1
ATOM 1412 N N . GLY A 1 186 ? 14.696 -15.434 -16.805 1.00 83.88 186 GLY A N 1
ATOM 1413 C CA . GLY A 1 186 ? 13.635 -15.480 -15.797 1.00 83.88 186 GLY A CA 1
ATOM 1414 C C . GLY A 1 186 ? 13.845 -14.532 -14.615 1.00 83.88 186 GLY A C 1
ATOM 1415 O O . GLY A 1 186 ? 13.039 -14.557 -13.687 1.00 83.88 186 GLY A O 1
ATOM 1416 N N . GLU A 1 187 ? 14.875 -13.687 -14.652 1.00 88.94 187 GLU A N 1
ATOM 1417 C CA . GLU A 1 187 ? 15.224 -12.755 -13.585 1.00 88.94 187 GLU A CA 1
ATOM 1418 C C . GLU A 1 187 ? 15.202 -11.305 -14.082 1.00 88.94 187 GLU A C 1
ATOM 1420 O O . GLU A 1 187 ? 15.493 -11.007 -15.241 1.00 88.94 187 GLU A O 1
ATOM 1425 N N . LEU A 1 188 ? 14.816 -10.394 -13.187 1.00 92.75 188 LEU A N 1
ATOM 1426 C CA . LEU A 1 188 ? 14.813 -8.960 -13.451 1.00 92.75 188 LEU A CA 1
ATOM 1427 C C . LEU A 1 188 ? 16.201 -8.388 -13.136 1.00 92.75 188 LEU A C 1
ATOM 1429 O O . LEU A 1 188 ? 16.609 -8.400 -11.974 1.00 92.75 188 LEU A O 1
ATOM 1433 N N . ASP A 1 189 ? 16.890 -7.852 -14.142 1.00 94.00 189 ASP A N 1
ATOM 1434 C CA . ASP A 1 189 ? 18.186 -7.189 -13.973 1.00 94.00 189 ASP A CA 1
ATOM 1435 C C . ASP A 1 189 ? 18.012 -5.666 -13.952 1.00 94.00 189 ASP A C 1
ATOM 1437 O O . ASP A 1 189 ? 17.549 -5.058 -14.919 1.00 94.00 189 ASP A O 1
ATOM 1441 N N . ILE A 1 190 ? 18.345 -5.035 -12.823 1.00 94.38 190 ILE A N 1
ATOM 1442 C CA . ILE A 1 190 ? 18.157 -3.596 -12.609 1.00 94.38 190 ILE A CA 1
ATOM 1443 C C . ILE A 1 190 ? 19.431 -2.851 -13.014 1.00 94.38 190 ILE A C 1
ATOM 1445 O O . ILE A 1 190 ? 20.400 -2.806 -12.258 1.00 94.38 190 ILE A O 1
ATOM 1449 N N . LEU A 1 191 ? 19.388 -2.183 -14.165 1.00 95.38 191 LEU A N 1
ATOM 1450 C CA . LEU A 1 191 ? 20.514 -1.421 -14.714 1.00 95.38 191 LEU A CA 1
ATOM 1451 C C . LEU A 1 191 ? 20.681 -0.054 -14.042 1.00 95.38 191 LEU A C 1
ATOM 1453 O O . LEU A 1 191 ? 21.795 0.431 -13.849 1.00 95.38 191 LEU A O 1
ATOM 1457 N N . TRP A 1 192 ? 19.565 0.591 -13.701 1.00 96.19 192 TRP A N 1
ATOM 1458 C CA . TRP A 1 192 ? 19.556 1.896 -13.047 1.00 96.19 192 TRP A CA 1
ATOM 14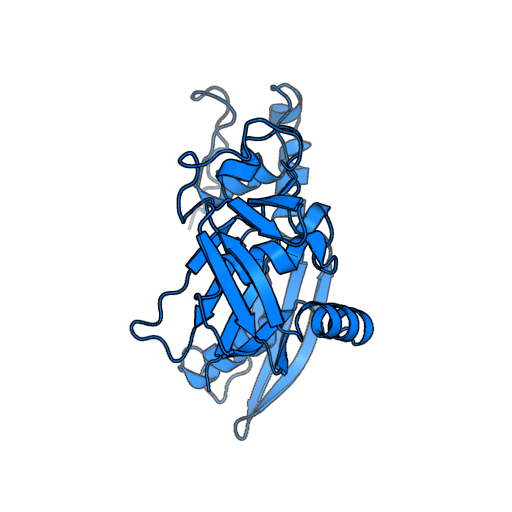59 C C . TRP A 1 192 ? 18.301 2.067 -12.197 1.00 96.19 192 TRP A C 1
ATOM 1461 O O . TRP A 1 192 ? 17.236 1.552 -12.540 1.00 96.19 192 TRP A O 1
ATOM 1471 N N . ARG A 1 193 ? 18.415 2.808 -11.094 1.00 94.69 193 ARG A N 1
ATOM 1472 C CA . ARG A 1 193 ? 17.290 3.167 -10.231 1.00 94.69 193 ARG A CA 1
ATOM 1473 C C . ARG A 1 193 ? 17.553 4.488 -9.532 1.00 94.69 193 ARG A C 1
ATOM 1475 O O . ARG A 1 193 ? 18.634 4.676 -8.988 1.00 94.69 193 ARG A O 1
ATOM 1482 N N . GLU A 1 194 ? 16.511 5.299 -9.434 1.00 93.44 194 GLU A N 1
ATOM 1483 C CA . GLU A 1 194 ? 16.451 6.473 -8.572 1.00 93.44 194 GLU A CA 1
ATOM 1484 C C . GLU A 1 194 ? 15.088 6.536 -7.866 1.00 93.44 194 GLU A C 1
ATOM 1486 O O . GLU A 1 194 ? 14.053 6.206 -8.453 1.00 93.44 194 GLU A O 1
ATOM 1491 N N . SER A 1 195 ? 15.087 6.959 -6.600 1.00 89.88 195 SER A N 1
ATOM 1492 C CA . SER A 1 195 ? 13.870 7.223 -5.824 1.00 89.88 195 SER A CA 1
ATOM 1493 C C . SER A 1 195 ? 13.822 8.695 -5.452 1.00 89.88 195 SER A C 1
ATOM 1495 O O . SER A 1 195 ? 14.737 9.222 -4.823 1.00 89.88 195 SER A O 1
ATOM 1497 N N . PHE A 1 196 ? 12.726 9.352 -5.805 1.00 89.81 196 PHE A N 1
ATOM 1498 C CA . PHE A 1 196 ? 12.490 10.755 -5.516 1.00 89.81 196 PHE A CA 1
ATOM 1499 C C . PHE A 1 196 ? 11.448 10.892 -4.407 1.00 89.81 196 PHE A C 1
ATOM 1501 O O . PHE A 1 196 ? 10.234 10.936 -4.649 1.00 89.81 196 PHE A O 1
ATOM 1508 N N . ASP A 1 197 ? 11.934 10.993 -3.175 1.00 85.12 197 ASP A N 1
ATOM 1509 C CA . ASP A 1 197 ? 11.092 11.212 -2.004 1.00 85.12 197 ASP A CA 1
ATOM 1510 C C . ASP A 1 197 ? 10.430 12.593 -2.044 1.00 85.12 197 ASP A C 1
ATOM 1512 O O . ASP A 1 197 ? 11.004 13.583 -2.503 1.00 85.12 197 ASP A O 1
ATOM 1516 N N . ASN A 1 198 ? 9.207 12.680 -1.522 1.00 83.31 198 ASN A N 1
ATOM 1517 C CA . ASN A 1 198 ? 8.413 13.910 -1.470 1.00 83.31 198 ASN A CA 1
ATOM 1518 C C . ASN A 1 198 ? 8.129 14.533 -2.850 1.00 83.31 198 ASN A C 1
ATOM 1520 O O . ASN A 1 198 ? 7.971 15.750 -2.951 1.00 83.31 198 ASN A O 1
ATOM 1524 N N . ARG A 1 199 ? 8.055 13.722 -3.916 1.00 85.00 199 ARG A N 1
ATOM 1525 C CA . ARG A 1 199 ? 7.753 14.179 -5.290 1.00 85.00 199 ARG A CA 1
ATOM 1526 C C . ARG A 1 199 ? 6.456 13.616 -5.888 1.00 85.00 199 ARG A C 1
ATOM 1528 O O . ARG A 1 199 ? 6.135 13.934 -7.026 1.00 85.00 199 ARG A O 1
ATOM 1535 N N . GLY A 1 200 ? 5.701 12.818 -5.130 1.00 87.81 200 GLY A N 1
ATOM 1536 C CA . GLY A 1 200 ? 4.449 12.195 -5.581 1.00 87.81 200 GLY A CA 1
ATOM 1537 C C . GLY A 1 200 ? 3.194 13.076 -5.464 1.00 87.81 200 GLY A C 1
ATOM 1538 O O . GLY A 1 200 ? 3.259 14.295 -5.289 1.00 87.81 200 GLY A O 1
ATOM 1539 N N . GLY A 1 201 ? 2.019 12.440 -5.493 1.00 88.62 201 GLY A N 1
ATOM 1540 C CA . GLY A 1 201 ? 0.713 13.115 -5.426 1.00 88.62 201 GLY A CA 1
ATOM 1541 C C . GLY A 1 201 ? 0.498 14.034 -4.209 1.00 88.62 201 GLY A C 1
ATOM 1542 O O . GLY A 1 201 ? -0.233 15.014 -4.305 1.00 88.62 201 GLY A O 1
ATOM 1543 N N . ILE A 1 202 ? 1.158 13.774 -3.078 1.00 88.25 202 ILE A N 1
ATOM 1544 C CA . ILE A 1 202 ? 1.141 14.639 -1.886 1.00 88.25 202 ILE A CA 1
ATOM 1545 C C . ILE A 1 202 ? 1.855 15.958 -2.155 1.00 88.25 202 ILE A C 1
ATOM 1547 O O . ILE A 1 202 ? 1.377 17.007 -1.731 1.00 88.25 202 ILE A O 1
ATOM 1551 N N . ALA A 1 203 ? 2.994 15.917 -2.846 1.00 89.56 203 ALA A N 1
ATOM 1552 C CA . ALA A 1 203 ? 3.733 17.120 -3.201 1.00 89.56 203 ALA A CA 1
ATOM 1553 C C . ALA A 1 203 ? 2.909 17.977 -4.164 1.00 89.56 203 ALA A C 1
ATOM 1555 O O . ALA A 1 203 ? 2.740 19.168 -3.922 1.00 89.56 203 ALA A O 1
ATOM 1556 N N . LEU A 1 204 ? 2.293 17.343 -5.169 1.00 90.19 204 LEU A N 1
ATOM 1557 C CA . LEU A 1 204 ? 1.348 18.002 -6.069 1.00 90.19 204 LEU A CA 1
ATOM 1558 C C . LEU A 1 204 ? 0.174 18.631 -5.301 1.00 90.19 204 LEU A C 1
ATOM 1560 O O . LEU A 1 204 ? -0.159 19.792 -5.523 1.00 90.19 204 LEU A O 1
ATOM 1564 N N . ALA A 1 205 ? -0.428 17.894 -4.364 1.00 88.88 205 ALA A N 1
ATOM 1565 C CA . ALA A 1 205 ? -1.527 18.399 -3.548 1.00 88.88 205 ALA A CA 1
ATOM 1566 C C . ALA A 1 205 ? -1.112 19.603 -2.687 1.00 88.88 205 ALA A C 1
ATOM 1568 O O . ALA A 1 205 ? -1.851 20.583 -2.626 1.00 88.88 205 ALA A O 1
ATOM 1569 N N . LYS A 1 206 ? 0.080 19.574 -2.075 1.00 89.06 206 LYS A N 1
ATOM 1570 C CA . LYS A 1 206 ? 0.646 20.719 -1.341 1.00 89.06 206 LYS A CA 1
ATOM 1571 C C . LYS A 1 206 ? 0.864 21.923 -2.259 1.00 89.06 206 LYS A C 1
ATOM 1573 O O . LYS A 1 206 ? 0.435 23.017 -1.916 1.00 89.06 206 LYS A O 1
ATOM 1578 N N . SER A 1 207 ? 1.426 21.719 -3.450 1.00 89.94 207 SER A N 1
ATOM 1579 C CA . SER A 1 207 ? 1.598 22.794 -4.435 1.00 89.94 207 SER A CA 1
ATOM 1580 C C . SER A 1 207 ? 0.268 23.420 -4.860 1.00 89.94 207 SER A C 1
ATOM 1582 O O . SER A 1 207 ? 0.195 24.635 -5.012 1.00 89.94 207 SER A O 1
ATOM 1584 N N . ILE A 1 208 ? -0.797 22.623 -5.005 1.00 87.25 208 ILE A N 1
ATOM 1585 C CA . ILE A 1 208 ? -2.147 23.136 -5.281 1.00 87.25 208 ILE A CA 1
ATOM 1586 C C . ILE A 1 208 ? -2.676 23.940 -4.090 1.00 87.25 208 ILE A C 1
ATOM 1588 O O . ILE A 1 208 ? -3.180 25.044 -4.291 1.00 87.25 208 ILE A O 1
ATOM 1592 N N . LEU A 1 209 ? -2.541 23.434 -2.858 1.00 86.75 209 LEU A N 1
ATOM 1593 C CA . LEU A 1 209 ? -2.931 24.168 -1.644 1.00 86.75 209 LEU A CA 1
ATOM 1594 C C . LEU A 1 209 ? -2.212 25.514 -1.523 1.00 86.75 209 LEU A C 1
ATOM 1596 O O . LEU A 1 209 ? -2.787 26.467 -1.006 1.00 86.75 209 LEU A O 1
ATOM 1600 N N . ASP A 1 210 ? -0.975 25.594 -2.013 1.00 87.62 210 ASP A N 1
ATOM 1601 C CA . ASP A 1 210 ? -0.161 26.801 -1.958 1.00 87.62 210 ASP A CA 1
ATOM 1602 C C . ASP A 1 210 ? -0.527 27.873 -2.987 1.00 87.62 210 ASP A C 1
ATOM 1604 O O . ASP A 1 210 ? -0.020 28.994 -2.890 1.00 87.62 210 ASP A O 1
ATOM 1608 N N . THR A 1 211 ? -1.420 27.575 -3.930 1.00 84.00 211 THR A N 1
ATOM 1609 C CA . THR A 1 211 ? -1.917 28.566 -4.887 1.00 84.00 211 THR A CA 1
ATOM 1610 C C . THR A 1 211 ? -2.818 29.600 -4.207 1.00 84.00 211 THR A C 1
ATOM 1612 O O . THR A 1 211 ? -3.627 29.274 -3.333 1.00 84.00 211 THR A O 1
ATOM 1615 N N . ASP A 1 212 ? -2.745 30.858 -4.651 1.00 79.81 212 ASP A N 1
ATOM 1616 C CA . ASP A 1 212 ? -3.575 31.951 -4.116 1.00 79.81 212 ASP A CA 1
ATOM 1617 C C . ASP A 1 212 ? -5.073 31.638 -4.207 1.00 79.81 212 ASP A C 1
ATOM 1619 O O . ASP A 1 212 ? -5.870 32.018 -3.340 1.00 79.81 212 ASP A O 1
ATOM 1623 N N . CYS A 1 213 ? -5.468 30.890 -5.243 1.00 74.31 213 CYS A N 1
ATOM 1624 C CA . CYS A 1 213 ? -6.861 30.550 -5.452 1.00 74.31 213 CYS A CA 1
ATOM 1625 C C . CYS A 1 213 ? -7.419 29.637 -4.351 1.00 74.31 213 CYS A C 1
ATOM 1627 O O . CYS A 1 213 ? -8.574 29.830 -3.965 1.00 74.31 213 CYS A O 1
ATOM 1629 N N . VAL A 1 214 ? -6.602 28.724 -3.813 1.00 77.12 214 VAL A N 1
ATOM 1630 C CA . VAL A 1 214 ? -6.958 27.819 -2.713 1.00 77.12 214 VAL A CA 1
ATOM 1631 C C . VAL A 1 214 ? -6.744 28.479 -1.354 1.00 77.12 214 VAL A C 1
ATOM 1633 O O . VAL A 1 214 ? -7.617 28.372 -0.498 1.00 77.12 214 VAL A O 1
ATOM 1636 N N . LYS A 1 215 ? -5.648 29.225 -1.162 1.00 77.19 215 LYS A N 1
ATOM 1637 C CA . LYS A 1 215 ? -5.366 29.947 0.095 1.00 77.19 215 LYS A CA 1
ATOM 1638 C C . LYS A 1 215 ? -6.480 30.916 0.493 1.00 77.19 215 LYS A C 1
ATOM 1640 O O . LYS A 1 215 ? -6.748 31.090 1.676 1.00 77.19 215 LYS A O 1
ATOM 1645 N N . SER A 1 216 ? -7.141 31.525 -0.495 1.00 71.44 216 SER A N 1
ATOM 1646 C CA . SER A 1 216 ? -8.289 32.421 -0.281 1.00 71.44 216 SER A CA 1
ATOM 1647 C C . SER A 1 216 ? -9.589 31.718 0.150 1.00 71.44 216 SER A C 1
ATOM 1649 O O . SER A 1 216 ? -10.561 32.392 0.486 1.00 71.44 216 SER A O 1
ATOM 1651 N N . GLN A 1 217 ? -9.633 30.383 0.124 1.00 67.56 217 GLN A N 1
ATOM 1652 C CA . GLN A 1 217 ? -10.804 29.571 0.459 1.00 67.56 217 GLN A CA 1
ATOM 1653 C C . GLN A 1 217 ? -10.686 28.975 1.868 1.00 67.56 217 GLN A C 1
ATOM 1655 O O . GLN A 1 217 ? -9.623 28.979 2.488 1.00 67.56 217 GLN A O 1
ATOM 1660 N N . LYS A 1 218 ? -11.803 28.442 2.386 1.00 65.69 218 LYS A N 1
ATOM 1661 C CA . LYS A 1 218 ? -11.843 27.672 3.642 1.00 65.69 218 LYS A CA 1
ATOM 1662 C C . LYS A 1 218 ? -10.695 26.654 3.675 1.00 65.69 218 LYS A C 1
ATOM 1664 O O . LYS A 1 218 ? -10.434 26.020 2.660 1.00 65.69 218 LYS A O 1
ATOM 1669 N N . SER A 1 219 ? -10.067 26.470 4.840 1.00 73.38 219 SER A N 1
ATOM 1670 C CA . SER A 1 219 ? -8.910 25.584 5.036 1.00 73.38 219 SER A CA 1
ATOM 1671 C C . SER A 1 219 ? -9.118 24.201 4.399 1.00 73.38 219 SER A C 1
ATOM 1673 O O . SER A 1 219 ? -9.841 23.361 4.946 1.00 73.38 219 SER A O 1
ATOM 1675 N N . MET A 1 220 ? -8.507 23.980 3.234 1.00 79.19 220 MET A N 1
ATOM 1676 C CA . MET A 1 220 ? -8.447 22.674 2.586 1.00 79.19 220 MET A CA 1
ATOM 1677 C C . MET A 1 220 ? -7.220 21.917 3.085 1.00 79.19 220 MET A C 1
ATOM 1679 O O . MET A 1 220 ? -6.180 22.503 3.372 1.00 79.19 220 MET A O 1
ATOM 1683 N N . SER A 1 221 ? -7.351 20.602 3.177 1.00 82.19 221 SER A N 1
ATOM 1684 C CA . SER A 1 221 ? -6.290 19.686 3.600 1.00 82.19 221 SER A CA 1
ATOM 1685 C C . SER A 1 221 ? -5.754 18.879 2.418 1.00 82.19 221 SER A C 1
ATOM 1687 O O . SER A 1 221 ? -6.398 18.770 1.370 1.00 82.19 221 SER A O 1
ATOM 1689 N N . VAL A 1 222 ? -4.563 18.299 2.583 1.00 85.44 222 VAL A N 1
ATOM 1690 C CA . VAL A 1 222 ? -3.868 17.542 1.529 1.00 85.44 222 VAL A CA 1
ATOM 1691 C C . VAL A 1 222 ? -4.734 16.394 1.011 1.00 85.44 222 VAL A C 1
ATOM 1693 O O . VAL A 1 222 ? -4.895 16.256 -0.202 1.00 85.44 222 VAL A O 1
ATOM 1696 N N . HIS A 1 223 ? -5.353 15.600 1.893 1.00 82.25 223 HIS A N 1
ATOM 1697 C CA . HIS A 1 223 ? -6.169 14.459 1.466 1.00 82.25 223 HIS A CA 1
ATOM 1698 C C . HIS A 1 223 ? -7.411 14.876 0.681 1.00 82.25 223 HIS A C 1
ATOM 1700 O O . HIS A 1 223 ? -7.788 14.163 -0.244 1.00 82.25 223 HIS A O 1
ATOM 1706 N N . GLN A 1 224 ? -8.008 16.033 0.987 1.00 82.81 224 GLN A N 1
ATOM 1707 C CA . GLN A 1 224 ? -9.147 16.568 0.233 1.00 82.81 224 GLN A CA 1
ATOM 1708 C C . GLN A 1 224 ? -8.754 16.940 -1.199 1.00 82.81 224 GLN A C 1
ATOM 1710 O O . GLN A 1 224 ? -9.521 16.688 -2.128 1.00 82.81 224 GLN A O 1
ATOM 1715 N N . ILE A 1 225 ? -7.559 17.505 -1.394 1.00 86.19 225 ILE A N 1
ATOM 1716 C CA . ILE A 1 225 ? -7.029 17.782 -2.734 1.00 86.19 225 ILE A CA 1
ATOM 1717 C C . ILE A 1 225 ? -6.697 16.481 -3.462 1.00 86.19 225 ILE A C 1
ATOM 1719 O O . ILE A 1 225 ? -7.057 16.328 -4.625 1.00 86.19 225 ILE A O 1
ATOM 1723 N N . MET A 1 226 ? -6.075 15.511 -2.789 1.00 85.69 226 MET A N 1
ATOM 1724 C CA . MET A 1 226 ? -5.804 14.207 -3.400 1.00 85.69 226 MET A CA 1
ATOM 1725 C C . MET A 1 226 ? -7.092 13.474 -3.805 1.00 85.69 226 MET A C 1
ATOM 1727 O O . MET A 1 226 ? -7.131 12.873 -4.874 1.00 85.69 226 MET A O 1
ATOM 1731 N N . ASP A 1 227 ? -8.149 13.539 -2.986 1.00 84.25 227 ASP A N 1
ATOM 1732 C CA . ASP A 1 227 ? -9.475 13.010 -3.332 1.00 84.25 227 ASP A CA 1
ATOM 1733 C C . ASP A 1 227 ? -10.048 13.733 -4.557 1.00 84.25 227 ASP A C 1
ATOM 1735 O O . ASP A 1 227 ? -10.586 13.094 -5.455 1.00 84.25 227 ASP A O 1
ATOM 1739 N N . ALA A 1 228 ? -9.900 15.059 -4.631 1.00 83.56 228 ALA A N 1
ATOM 1740 C CA . ALA A 1 228 ? -10.344 15.835 -5.783 1.00 83.56 228 ALA A CA 1
ATOM 1741 C C . ALA A 1 228 ? -9.607 15.443 -7.075 1.00 83.56 228 ALA A C 1
ATOM 1743 O O . ALA A 1 228 ? -10.262 15.260 -8.098 1.00 83.56 228 ALA A O 1
ATOM 1744 N N . ILE A 1 229 ? -8.283 15.255 -7.021 1.00 85.44 229 ILE A N 1
ATOM 1745 C CA . ILE A 1 229 ? -7.476 14.785 -8.160 1.00 85.44 229 ILE A CA 1
ATOM 1746 C C . ILE A 1 229 ? -7.934 13.390 -8.599 1.00 85.44 229 ILE A C 1
ATOM 1748 O O . ILE A 1 229 ? -8.177 13.173 -9.784 1.00 85.44 229 ILE A O 1
ATOM 1752 N N . ALA A 1 230 ? -8.092 12.459 -7.653 1.00 83.62 230 ALA A N 1
ATOM 1753 C CA . ALA A 1 230 ? -8.511 11.089 -7.943 1.00 83.62 230 ALA A CA 1
ATOM 1754 C C . ALA A 1 230 ? -9.932 11.007 -8.530 1.00 83.62 230 ALA A C 1
ATOM 1756 O O . ALA A 1 230 ? -10.188 10.176 -9.396 1.00 83.62 230 ALA A O 1
ATOM 1757 N N . ASP A 1 231 ? -10.833 11.894 -8.098 1.00 81.94 231 ASP A N 1
ATOM 1758 C CA . ASP A 1 231 ? -12.194 12.023 -8.629 1.00 81.94 231 ASP A CA 1
ATOM 1759 C C . ASP A 1 231 ? -12.248 12.823 -9.953 1.00 81.94 231 ASP A C 1
ATOM 1761 O O . ASP A 1 231 ? -13.332 13.060 -10.489 1.00 81.94 231 ASP A O 1
ATOM 1765 N N . GLY A 1 232 ? -11.110 13.307 -10.469 1.00 81.50 232 GLY A N 1
ATOM 1766 C CA . GLY A 1 232 ? -11.048 14.141 -11.674 1.00 81.50 232 GLY A CA 1
ATOM 1767 C C . GLY A 1 232 ? -11.723 15.511 -11.524 1.00 81.50 232 GLY A C 1
ATOM 1768 O O . GLY A 1 232 ? -12.106 16.132 -12.521 1.00 81.50 232 GLY A O 1
ATOM 1769 N N . LYS A 1 233 ? -11.900 15.998 -10.289 1.00 80.88 233 LYS A N 1
ATOM 1770 C CA . LYS A 1 233 ? -12.523 17.296 -10.009 1.00 80.88 233 LYS A CA 1
ATOM 1771 C C . LYS A 1 233 ? -11.597 18.426 -10.435 1.00 80.88 233 LYS A C 1
ATOM 1773 O O . LYS A 1 233 ? -10.405 18.426 -10.149 1.00 80.88 233 LYS A O 1
ATOM 1778 N N . ARG A 1 234 ? -12.188 19.433 -11.075 1.00 74.25 234 ARG A N 1
ATOM 1779 C CA . ARG A 1 234 ? -11.476 20.613 -11.598 1.00 74.25 234 ARG A CA 1
ATOM 1780 C C . ARG A 1 234 ? -11.837 21.913 -10.890 1.00 74.25 234 ARG A C 1
ATOM 1782 O O . ARG A 1 234 ? -11.436 22.977 -11.344 1.00 74.25 234 ARG A O 1
ATOM 1789 N N . TYR A 1 235 ? -12.630 21.838 -9.828 1.00 68.94 235 TYR A N 1
ATOM 1790 C CA . TYR A 1 235 ? -13.165 22.992 -9.118 1.00 68.94 235 TYR A CA 1
ATOM 1791 C C . TYR A 1 235 ? -12.862 22.893 -7.625 1.00 68.94 235 TYR A C 1
ATOM 1793 O O . TYR A 1 235 ? -12.802 21.802 -7.056 1.00 68.94 235 TYR A O 1
ATOM 1801 N N . ILE A 1 236 ? -12.711 24.053 -6.994 1.00 63.56 236 ILE A N 1
ATOM 1802 C CA . ILE A 1 236 ? -12.551 24.204 -5.548 1.00 63.56 236 ILE A CA 1
ATOM 1803 C C . ILE A 1 236 ? -13.847 24.815 -4.994 1.00 63.56 236 ILE A C 1
ATOM 1805 O O . ILE A 1 236 ? -14.268 25.871 -5.457 1.00 63.56 236 ILE A O 1
ATOM 1809 N N . GLY A 1 237 ? -14.487 24.154 -4.021 1.00 57.81 237 GLY A N 1
ATOM 1810 C CA . GLY A 1 237 ? -15.748 24.606 -3.406 1.00 57.81 237 GLY A CA 1
ATOM 1811 C C . GLY A 1 237 ? -17.028 24.013 -4.021 1.00 57.81 237 GLY A C 1
ATOM 1812 O O . GLY A 1 237 ? -16.990 23.055 -4.794 1.00 57.81 237 GLY A O 1
ATOM 1813 N N . ASN A 1 238 ? -18.189 24.563 -3.646 1.00 51.22 238 ASN A N 1
ATOM 1814 C CA . ASN A 1 238 ? -19.499 24.149 -4.160 1.00 51.22 238 ASN A CA 1
ATOM 1815 C C . ASN A 1 238 ? -19.878 25.006 -5.388 1.00 51.22 238 ASN A C 1
ATOM 1817 O O . ASN A 1 238 ? -20.558 26.011 -5.234 1.00 51.22 238 ASN A O 1
ATOM 1821 N N . ARG A 1 239 ? -19.485 24.538 -6.586 1.00 46.38 239 ARG A N 1
ATOM 1822 C CA . ARG A 1 239 ? -19.756 25.069 -7.950 1.00 46.38 239 ARG A CA 1
ATOM 1823 C C . ARG A 1 239 ? -18.876 26.235 -8.466 1.00 46.38 239 ARG A C 1
ATOM 1825 O O . ARG A 1 239 ? -18.770 27.282 -7.856 1.00 46.38 239 ARG A O 1
ATOM 1832 N N . SER A 1 240 ? -18.297 25.976 -9.650 1.00 45.66 240 SER A N 1
ATOM 1833 C CA . SER A 1 240 ? -17.881 26.842 -10.784 1.00 45.66 240 SER A CA 1
ATOM 1834 C C . SER A 1 240 ? -17.074 28.137 -10.625 1.00 45.66 240 SER A C 1
ATOM 1836 O O . SER A 1 240 ? -16.637 28.638 -11.656 1.00 45.66 240 SER A O 1
ATOM 1838 N N . ASP A 1 241 ? -16.808 28.676 -9.440 1.00 45.56 241 ASP A N 1
ATOM 1839 C CA . ASP A 1 241 ? -16.206 30.023 -9.386 1.00 45.56 241 ASP A CA 1
ATOM 1840 C C . ASP A 1 241 ? -14.739 30.058 -9.849 1.00 45.56 241 ASP A C 1
ATOM 1842 O O . ASP A 1 241 ? -14.245 31.096 -10.291 1.00 45.56 241 ASP A O 1
ATOM 1846 N N . ARG A 1 242 ? -14.036 28.919 -9.772 1.00 48.66 242 ARG A N 1
ATOM 1847 C CA . ARG A 1 242 ? -12.663 28.742 -10.268 1.00 48.66 242 ARG A CA 1
ATOM 1848 C C . ARG A 1 242 ? -12.478 27.319 -10.791 1.00 48.66 242 ARG A C 1
ATOM 1850 O O . ARG A 1 242 ? -12.345 26.378 -10.007 1.00 48.66 242 ARG A O 1
ATOM 1857 N N . SER A 1 243 ? -12.509 27.155 -12.111 1.00 47.25 243 SER A N 1
ATOM 1858 C CA . SER A 1 243 ? -12.111 25.916 -12.782 1.00 47.25 243 SER A CA 1
ATOM 1859 C C . SER A 1 243 ? -10.642 25.986 -13.177 1.00 47.25 243 SER A C 1
ATOM 1861 O O . SER A 1 243 ? -10.207 26.994 -13.729 1.00 47.25 243 SER A O 1
ATOM 1863 N N . PHE A 1 244 ? -9.892 24.906 -12.974 1.00 53.38 244 PHE A N 1
ATOM 1864 C CA . PHE A 1 244 ? -8.650 24.724 -13.720 1.00 53.38 244 PHE A CA 1
ATOM 1865 C C . PHE A 1 244 ? -9.026 24.435 -15.176 1.00 53.38 244 PHE A C 1
ATOM 1867 O O . PHE A 1 244 ? -9.688 23.426 -15.453 1.00 53.38 244 PHE A O 1
ATOM 1874 N N . GLU A 1 245 ? -8.671 25.340 -16.093 1.00 48.84 245 GLU A N 1
ATOM 1875 C CA . GLU A 1 245 ? -8.808 25.055 -17.519 1.00 48.84 245 GLU A CA 1
ATOM 1876 C C . GLU A 1 245 ? -7.986 23.802 -17.853 1.00 48.84 245 GLU A C 1
ATOM 1878 O O . GLU A 1 245 ? -6.869 23.642 -17.348 1.00 48.84 245 GLU A O 1
ATOM 1883 N N . PRO A 1 246 ? -8.525 22.865 -18.652 1.00 50.78 246 PRO A N 1
ATOM 1884 C CA . PRO A 1 246 ? -7.725 21.758 -19.137 1.00 50.78 246 PRO A CA 1
ATOM 1885 C C . PRO A 1 246 ? -6.546 22.317 -19.933 1.00 50.78 246 PRO A C 1
ATOM 1887 O O . PRO A 1 246 ? -6.733 23.159 -20.809 1.00 50.78 246 PRO A O 1
ATOM 1890 N N . VAL A 1 247 ? -5.343 21.804 -19.674 1.00 47.25 247 VAL A N 1
ATOM 1891 C CA . VAL A 1 247 ? -4.240 21.961 -20.620 1.00 47.25 247 VAL A CA 1
ATOM 1892 C C . VAL A 1 247 ? -4.649 21.169 -21.856 1.00 47.25 247 VAL A C 1
ATOM 1894 O O . VAL A 1 247 ? -4.533 19.944 -21.888 1.00 47.25 247 VAL A O 1
ATOM 1897 N N . LEU A 1 248 ? -5.242 21.852 -22.835 1.00 38.94 248 LEU A N 1
ATOM 1898 C CA . LEU A 1 248 ? -5.498 21.272 -24.141 1.00 38.94 248 LEU A CA 1
ATOM 1899 C C . LEU A 1 248 ? -4.130 20.912 -24.718 1.00 38.94 248 LEU A C 1
ATOM 1901 O O . LEU A 1 248 ? -3.361 21.792 -25.095 1.00 38.94 248 LEU A O 1
ATOM 1905 N N . MET A 1 249 ? -3.815 19.618 -24.762 1.00 38.56 249 MET A N 1
ATOM 1906 C CA . MET A 1 249 ? -2.794 19.143 -25.682 1.00 38.56 249 MET A CA 1
ATOM 1907 C C . MET A 1 249 ? -3.370 19.353 -27.078 1.00 38.56 249 MET A C 1
ATOM 1909 O O . MET A 1 249 ? -4.199 18.573 -27.544 1.00 38.56 249 MET A O 1
ATOM 1913 N N . THR A 1 250 ? -3.004 20.464 -27.710 1.00 37.19 250 THR A N 1
ATOM 1914 C CA . THR A 1 250 ? -3.100 20.579 -29.161 1.00 37.19 250 THR A CA 1
ATOM 1915 C C . THR A 1 250 ? -2.211 19.480 -29.728 1.00 37.19 250 THR A C 1
ATOM 1917 O O . THR A 1 250 ? -0.994 19.529 -29.539 1.00 37.19 250 THR A O 1
ATOM 1920 N N . ALA A 1 251 ? -2.847 18.455 -30.296 1.00 39.84 251 ALA A N 1
ATOM 1921 C CA . ALA A 1 251 ? -2.183 17.440 -31.101 1.00 39.84 251 ALA A CA 1
ATOM 1922 C C . ALA A 1 251 ? -1.519 18.074 -32.330 1.00 39.84 251 ALA A C 1
ATOM 1924 O O . ALA A 1 251 ? -2.076 19.078 -32.838 1.00 39.84 251 ALA A O 1
#

Secondary structure (DSSP, 8-state):
-EEEEEEE-SSEEEEEETTSSS---EEEESEEEE-TTSGGG-TT---TTS-EEEETTEEEEESTTGGGSTT-EEHHHH-TT-HHHHHHHHHHTSPTTEEEEEEEEESS--HHHHHHHHHHHSSEEEEEETTEEEEEEEEEEEEEEHHHHHHHHHHHTTSS-TTS-EEEEEE-SSEEEEEEEEEETTEEEEEEEEEEET-SHHHHHHHHHTSHHHHTSS---HHHHHHHHHTT--BSSSSSSSB--------

pLDDT: mean 84.94, std 12.85, range [37.19, 97.44]

Foldseek 3Di:
DWEWEWELFLFWIWIWIPPDPPTDIDIFGLKKDWQLPHPCLDAPNADLNFKWKFFPSIIMTGGPVSVVDPPIDGCVRVPVLDLVRPVSVSVSPADAPAEEAYEYEDQDDDPVSVVSVFVSQAAWTFMDISNRTGIYHHHYYHYDYPQQVVVLCCPVVVVDPQADKDWDWDAGAFKTKTWIWHHPPSDIGTPDIDIDGRPHLLVVLVVVCPDPVNVPDDDDDSSNSSVCVVVVHQDDDDDDPDGDDDPPPPD

Sequence (251 aa):
MNTLCADIGNFSVLTAVVDYQPTSINKMRSLIVDVTHKSEAREGLHADDSPLVGIKGKYFKIGRQAGKQPNCLSAAEAGKNQSEIFLPMLLANTPDGFEGSVSMLVPSRDKAAETWIRTAILNTHEYSVNHQNRIARFTDVEFHRESDTALLHGYLSGIVPKNDGALLIDIGGGTVNALIATFENGELDILWRESFDNRGGIALAKSILDTDCVKSQKSMSVHQIMDAIADGKRYIGNRSDRSFEPVLMTA

Radius of gyration: 19.95 Å; chains: 1; bounding box: 44×54×55 Å